Protein AF-A0A9D4VNL4-F1 (afdb_monomer_lite)

Structure (mmCIF, N/CA/C/O backbone):
data_AF-A0A9D4VNL4-F1
#
_entry.id   AF-A0A9D4VNL4-F1
#
loop_
_atom_site.group_PDB
_atom_site.id
_atom_site.type_symbol
_atom_site.label_atom_id
_atom_site.label_alt_id
_atom_site.label_comp_id
_atom_site.label_asym_id
_atom_site.label_entity_id
_atom_site.label_seq_id
_atom_site.pdbx_PDB_ins_code
_atom_site.Cartn_x
_atom_site.Cartn_y
_atom_site.Cartn_z
_atom_site.occupancy
_atom_site.B_iso_or_equiv
_atom_site.auth_seq_id
_atom_site.auth_comp_id
_atom_site.auth_asym_id
_atom_site.auth_atom_id
_atom_site.pdbx_PDB_model_num
ATOM 1 N N . MET A 1 1 ? 2.586 3.132 17.126 1.00 41.09 1 MET A N 1
ATOM 2 C CA . MET A 1 1 ? 1.187 3.393 16.718 1.00 41.09 1 MET A CA 1
ATOM 3 C C . MET A 1 1 ? 0.222 3.075 17.856 1.00 41.09 1 MET A C 1
ATOM 5 O O . MET A 1 1 ? -0.543 3.953 18.198 1.00 41.09 1 MET A O 1
ATOM 9 N N . LEU A 1 2 ? 0.316 1.905 18.506 1.00 33.75 2 LEU A N 1
ATOM 10 C CA . LEU A 1 2 ? -0.530 1.553 19.663 1.00 33.75 2 LEU A CA 1
ATOM 11 C C . LEU A 1 2 ? -0.266 2.385 20.935 1.00 33.75 2 LEU A C 1
ATOM 13 O O . LEU A 1 2 ? -1.215 2.747 21.614 1.00 33.75 2 LEU A O 1
ATOM 17 N N . PHE A 1 3 ? 0.992 2.738 21.230 1.00 29.67 3 PHE A N 1
ATOM 18 C CA . PHE A 1 3 ? 1.325 3.482 22.456 1.00 29.67 3 PHE A CA 1
ATOM 19 C C . PHE A 1 3 ? 0.821 4.935 22.458 1.00 29.67 3 PHE A C 1
ATOM 21 O O . PHE A 1 3 ? 0.218 5.350 23.437 1.00 29.67 3 PHE A O 1
ATOM 28 N N . LEU A 1 4 ? 0.946 5.662 21.339 1.00 38.09 4 LEU A N 1
ATOM 29 C CA . LEU A 1 4 ? 0.418 7.033 21.227 1.00 38.09 4 LEU A CA 1
ATOM 30 C C . LEU A 1 4 ? -1.120 7.074 21.285 1.00 38.09 4 LEU A C 1
ATOM 32 O O . LEU A 1 4 ? -1.688 7.910 21.969 1.00 38.09 4 LEU A O 1
ATOM 36 N N . VAL A 1 5 ? -1.800 6.103 20.662 1.00 46.66 5 VAL A N 1
ATOM 37 C CA . VAL A 1 5 ? -3.272 5.997 20.720 1.00 46.66 5 VAL A CA 1
ATOM 38 C C . VAL A 1 5 ? -3.775 5.718 22.148 1.00 46.66 5 VAL A C 1
ATOM 40 O O . VAL A 1 5 ? -4.894 6.096 22.488 1.00 46.66 5 VAL A O 1
ATOM 43 N N . SER A 1 6 ? -2.965 5.079 23.000 1.00 41.34 6 SER A N 1
ATOM 44 C CA . SER A 1 6 ? -3.356 4.732 24.373 1.00 41.34 6 SER A CA 1
ATOM 45 C C . SER A 1 6 ? -3.319 5.928 25.334 1.00 41.34 6 SER A C 1
ATOM 47 O O . SER A 1 6 ? -4.191 6.031 26.202 1.00 41.34 6 SER A O 1
ATOM 49 N N . GLU A 1 7 ? -2.356 6.843 25.182 1.00 46.62 7 GLU A N 1
ATOM 50 C CA . GLU A 1 7 ? -2.277 8.072 25.993 1.00 46.62 7 GLU A CA 1
ATOM 51 C C . GLU A 1 7 ? -3.412 9.054 25.642 1.00 46.62 7 GLU A C 1
ATOM 53 O O . GLU A 1 7 ? -4.075 9.590 26.536 1.00 46.62 7 GLU A O 1
ATOM 58 N N . ASP A 1 8 ? -3.744 9.189 24.356 1.00 52.69 8 ASP A N 1
ATOM 59 C CA . ASP A 1 8 ? -4.857 10.033 23.898 1.00 52.69 8 ASP A CA 1
ATOM 60 C C . ASP A 1 8 ? -6.233 9.473 24.318 1.00 52.69 8 ASP A C 1
ATOM 62 O O . ASP A 1 8 ? -7.129 10.219 24.720 1.00 52.69 8 ASP A O 1
ATOM 66 N N . CYS A 1 9 ? -6.404 8.145 24.300 1.00 43.06 9 CYS A N 1
ATOM 67 C CA . CYS A 1 9 ? -7.650 7.479 24.704 1.00 43.06 9 CYS A CA 1
ATOM 68 C C . CYS A 1 9 ? -7.926 7.597 26.215 1.00 43.06 9 CYS A C 1
ATOM 70 O O . CYS A 1 9 ? -9.072 7.787 26.632 1.00 43.06 9 CYS A O 1
ATOM 72 N N . THR A 1 10 ? -6.876 7.542 27.040 1.00 52.09 10 THR A N 1
ATOM 73 C CA . THR A 1 10 ? -6.987 7.696 28.502 1.00 52.09 10 THR A CA 1
ATOM 74 C C . THR A 1 10 ? -7.429 9.113 28.867 1.00 52.09 10 THR A C 1
ATOM 76 O O . THR A 1 10 ? -8.335 9.292 29.681 1.00 52.09 10 THR A O 1
ATOM 79 N N . THR A 1 11 ? -6.867 10.117 28.191 1.00 57.22 11 THR A N 1
ATOM 80 C CA . THR A 1 11 ? -7.243 11.531 28.346 1.00 57.22 11 THR A CA 1
ATOM 81 C C . THR A 1 11 ? -8.702 11.772 27.932 1.00 57.22 11 THR A C 1
ATOM 83 O O . THR A 1 11 ? -9.442 12.489 28.606 1.00 57.22 11 THR A O 1
ATOM 86 N N . PHE A 1 12 ? -9.159 11.080 26.884 1.00 56.91 12 PHE A N 1
ATOM 87 C CA . PHE A 1 12 ? -10.539 11.139 26.401 1.00 56.91 12 PHE A CA 1
ATOM 88 C C . PHE A 1 12 ? -11.564 10.530 27.375 1.00 56.91 12 PHE A C 1
ATOM 90 O O . PHE A 1 12 ? -12.667 11.058 27.552 1.00 56.91 12 PHE A O 1
ATOM 97 N N . TYR A 1 13 ? -11.206 9.419 28.025 1.00 55.25 13 TYR A N 1
ATOM 98 C CA . TYR A 1 13 ? -12.030 8.799 29.065 1.00 55.25 13 TYR A CA 1
ATOM 99 C C . TYR A 1 13 ? -12.117 9.671 30.320 1.00 55.25 13 TYR A C 1
ATOM 101 O O . TYR A 1 13 ? -13.201 9.819 30.889 1.00 55.25 13 TYR A O 1
ATOM 109 N N . LEU A 1 14 ? -11.000 10.284 30.719 1.00 61.22 14 LEU A N 1
ATOM 110 C CA . LEU A 1 14 ? -10.933 11.166 31.883 1.00 61.22 14 LEU A CA 1
ATOM 111 C C . LEU A 1 14 ? -11.847 12.392 31.716 1.00 61.22 14 LEU A C 1
ATOM 113 O O . LEU A 1 14 ? -12.615 12.711 32.621 1.00 61.22 14 LEU A O 1
ATOM 117 N N . GLU A 1 15 ? -11.849 13.018 30.537 1.00 60.66 15 GLU A N 1
ATOM 118 C CA . GLU A 1 15 ? -12.730 14.154 30.217 1.00 60.66 15 GLU A CA 1
ATOM 119 C C . GLU A 1 15 ? -14.221 13.782 30.278 1.00 60.66 15 GLU A C 1
ATOM 121 O O . GLU A 1 15 ? -15.027 14.516 30.856 1.00 60.66 15 GLU A O 1
ATOM 126 N N . LYS A 1 16 ? -14.610 12.608 29.758 1.00 62.31 16 LYS A N 1
ATOM 127 C CA . LYS A 1 16 ? -16.004 12.134 29.848 1.00 62.31 16 LYS A CA 1
ATOM 128 C C . LYS A 1 16 ? -16.447 11.868 31.285 1.00 62.31 16 LYS A C 1
ATOM 130 O O . LYS A 1 16 ? -17.590 12.171 31.629 1.00 62.31 16 LYS A O 1
ATOM 135 N N . ILE A 1 17 ? -15.555 11.328 32.113 1.00 72.25 17 ILE A N 1
ATOM 136 C CA . ILE A 1 17 ? -15.807 11.091 33.540 1.00 72.25 17 ILE A CA 1
ATOM 137 C C . ILE A 1 17 ? -15.988 12.422 34.279 1.00 72.25 17 ILE A C 1
ATOM 139 O O . ILE A 1 17 ? -16.921 12.556 35.070 1.00 72.25 17 ILE A O 1
ATOM 143 N N . ILE A 1 18 ? -15.162 13.425 33.973 1.00 74.88 18 ILE A N 1
ATOM 144 C CA . ILE A 1 18 ? -15.259 14.767 34.559 1.00 74.88 18 ILE A CA 1
ATOM 145 C C . ILE A 1 18 ? -16.592 15.435 34.175 1.00 74.88 18 ILE A C 1
ATOM 147 O O . ILE A 1 18 ? -17.281 15.968 35.045 1.00 74.88 18 ILE A O 1
ATOM 151 N N . CYS A 1 19 ? -17.023 15.349 32.911 1.00 65.12 19 CYS A N 1
ATOM 152 C CA . CYS A 1 19 ? -18.330 15.871 32.487 1.00 65.12 19 CYS A CA 1
ATOM 153 C C . CYS A 1 19 ? -19.507 15.166 33.174 1.00 65.12 19 CYS A C 1
ATOM 155 O O . CYS A 1 19 ? -20.448 15.831 33.612 1.00 65.12 19 CYS A O 1
ATOM 157 N N . LEU A 1 20 ? -19.459 13.834 33.289 1.00 73.88 20 LEU A N 1
ATOM 158 C CA . LEU A 1 20 ? -20.489 13.060 33.985 1.00 73.88 20 LEU A CA 1
ATOM 159 C C . LEU A 1 20 ? -20.560 13.460 35.466 1.00 73.88 20 LEU A C 1
ATOM 161 O O . LEU A 1 20 ? -21.647 13.623 36.011 1.00 73.88 20 LEU A O 1
ATOM 165 N N . PHE A 1 21 ? -19.405 13.683 36.094 1.00 80.00 21 PHE A N 1
ATOM 166 C CA . PHE A 1 21 ? -19.308 14.135 37.476 1.00 80.00 21 PHE A CA 1
ATOM 167 C C . PHE A 1 21 ? -19.930 15.524 37.679 1.00 80.00 21 PHE A C 1
ATOM 169 O O . PHE A 1 21 ? -20.763 15.688 38.568 1.00 80.00 21 PHE A O 1
ATOM 176 N N . PHE A 1 22 ? -19.613 16.506 36.828 1.00 75.62 22 PHE A N 1
ATOM 177 C CA . PHE A 1 22 ? -20.230 17.838 36.903 1.00 75.62 22 PHE A CA 1
ATOM 178 C C . PHE A 1 22 ? -21.745 17.809 36.636 1.00 75.62 22 PHE A C 1
ATOM 180 O O . PHE A 1 22 ? -22.496 18.547 37.275 1.00 75.62 22 PHE A O 1
ATOM 187 N N . PHE A 1 23 ? -22.214 16.929 35.746 1.00 77.06 23 PHE A N 1
ATOM 188 C CA . PHE A 1 23 ? -23.642 16.736 35.475 1.00 77.06 23 PHE A CA 1
ATOM 189 C C . PHE A 1 23 ? -24.388 16.077 36.649 1.00 77.06 23 PHE A C 1
ATOM 191 O O . PHE A 1 23 ? -25.496 16.485 36.997 1.00 77.06 23 PHE A O 1
ATOM 198 N N . LEU A 1 24 ? -23.777 15.094 37.312 1.00 78.88 24 LEU A N 1
ATOM 199 C CA . LEU A 1 24 ? -24.344 14.481 38.515 1.00 78.88 24 LEU A CA 1
ATOM 200 C C . LEU A 1 24 ? -24.353 15.464 39.691 1.00 78.88 24 LEU A C 1
ATOM 202 O O . LEU A 1 24 ? -25.364 15.580 40.381 1.00 78.88 24 LEU A O 1
ATOM 206 N N . LEU A 1 25 ? -23.275 16.234 39.873 1.00 77.94 25 LEU A N 1
ATOM 207 C CA . LEU A 1 25 ? -23.192 17.283 40.892 1.00 77.94 25 LEU A CA 1
ATOM 208 C C . LEU A 1 25 ? -24.286 18.344 40.690 1.00 77.94 25 LEU A C 1
ATOM 210 O O . LEU A 1 25 ? -24.935 18.765 41.641 1.00 77.94 25 LEU A O 1
ATOM 214 N N . SER A 1 26 ? -24.545 18.711 39.437 1.00 70.06 26 SER A N 1
ATOM 215 C CA . SER A 1 26 ? -25.643 19.585 39.026 1.00 70.06 26 SER A CA 1
ATOM 216 C C . SER A 1 26 ? -27.027 19.066 39.438 1.00 70.06 26 SER A C 1
ATOM 218 O O . SER A 1 26 ? -27.813 19.809 40.025 1.00 70.06 26 SER A O 1
ATOM 220 N N . LEU A 1 27 ? -27.331 17.795 39.145 1.00 72.88 27 LEU A N 1
ATOM 221 C CA . LEU A 1 27 ? -28.608 17.166 39.510 1.00 72.88 27 LEU A CA 1
ATOM 222 C C . LEU A 1 27 ? -28.795 17.110 41.033 1.00 72.88 27 LEU A C 1
ATOM 224 O O . LEU A 1 27 ? -29.891 17.356 41.536 1.00 72.88 27 LEU A O 1
ATOM 228 N N . VAL A 1 28 ? -27.711 16.849 41.768 1.00 79.62 28 VAL A N 1
ATOM 229 C CA . VAL A 1 28 ? -27.698 16.864 43.237 1.00 79.62 28 VAL A CA 1
ATOM 230 C C . VAL A 1 28 ? -27.967 18.275 43.776 1.00 79.62 28 VAL A C 1
ATOM 232 O O . VAL A 1 28 ? -28.788 18.435 44.677 1.00 79.62 28 VAL A O 1
ATOM 235 N N . VAL A 1 29 ? -27.354 19.313 43.194 1.00 72.75 29 VAL A N 1
ATOM 236 C CA . VAL A 1 29 ? -27.591 20.719 43.577 1.00 72.75 29 VAL A CA 1
ATOM 237 C C . VAL A 1 29 ? -29.032 21.150 43.279 1.00 72.75 29 VAL A C 1
ATOM 239 O O . VAL A 1 29 ? -29.642 21.833 44.099 1.00 72.75 29 VAL A O 1
ATOM 242 N N . GLN A 1 30 ? -29.612 20.712 42.159 1.00 71.62 30 GLN A N 1
ATOM 243 C CA . GLN A 1 30 ? -31.020 20.964 41.817 1.00 71.62 30 GLN A CA 1
ATOM 244 C C . GLN A 1 30 ? -31.998 20.259 42.769 1.00 71.62 30 GLN A C 1
ATOM 246 O O . GLN A 1 30 ? -33.066 20.799 43.043 1.00 71.62 30 GLN A O 1
ATOM 251 N N . GLY A 1 31 ? -31.635 19.082 43.291 1.00 69.19 31 GLY A N 1
ATOM 252 C CA . GLY A 1 31 ? -32.419 18.366 44.302 1.00 69.19 31 GLY A CA 1
ATOM 253 C C . GLY A 1 31 ? -32.335 18.979 45.706 1.00 69.19 31 GLY A C 1
ATOM 254 O O . GLY A 1 31 ? -33.284 18.862 46.476 1.00 69.19 31 GLY A O 1
ATOM 255 N N . LEU A 1 32 ? -31.223 19.647 46.035 1.00 69.44 32 LEU A N 1
ATOM 256 C CA . LEU A 1 32 ? -30.997 20.291 47.337 1.00 69.44 32 LEU A CA 1
ATOM 257 C C . LEU A 1 32 ? -31.541 21.729 47.405 1.00 69.44 32 LEU A C 1
ATOM 259 O O . LEU A 1 32 ? -31.980 22.173 48.466 1.00 69.44 32 LEU A O 1
ATOM 263 N N . MET A 1 33 ? -31.531 22.462 46.288 1.00 62.84 33 MET A N 1
ATOM 264 C CA . MET A 1 33 ? -31.988 23.853 46.209 1.00 62.84 33 MET A CA 1
ATOM 265 C C . MET A 1 33 ? -33.471 23.914 45.824 1.00 62.84 33 MET A C 1
ATOM 267 O O . MET A 1 33 ? -33.820 24.016 44.649 1.00 62.84 33 MET A O 1
ATOM 271 N N . GLY A 1 34 ? -34.364 23.860 46.813 1.00 65.88 34 GLY A N 1
ATOM 272 C CA . GLY A 1 34 ? -35.805 24.018 46.592 1.00 65.88 34 GLY A CA 1
ATOM 273 C C . GLY A 1 34 ? -36.174 25.274 45.773 1.00 65.88 34 GLY A C 1
ATOM 274 O O . GLY A 1 34 ? -35.676 26.366 46.036 1.00 65.88 34 GLY A O 1
ATOM 275 N N . CYS A 1 35 ? -37.046 25.081 44.775 1.00 60.22 35 CYS A N 1
ATOM 276 C CA . CYS A 1 35 ? -37.924 26.005 44.026 1.00 60.22 35 CYS A CA 1
ATOM 277 C C . CYS A 1 35 ? -37.603 27.516 43.904 1.00 60.22 35 CYS A C 1
ATOM 279 O O . CYS A 1 35 ? -38.530 28.316 43.778 1.00 60.22 35 CYS A O 1
ATOM 281 N N . SER A 1 36 ? -36.344 27.954 43.845 1.00 62.31 36 SER A N 1
ATOM 282 C CA . SER A 1 36 ? -36.040 29.337 43.444 1.00 62.31 36 SER A CA 1
ATOM 283 C C . SER A 1 36 ? -35.872 29.413 41.919 1.00 62.31 36 SER A C 1
ATOM 285 O O . SER A 1 36 ? -34.789 29.207 41.369 1.00 62.31 36 SER A O 1
ATOM 287 N N . MET A 1 37 ? -36.983 29.676 41.220 1.00 65.31 37 MET A N 1
ATOM 288 C CA . MET A 1 37 ? -37.114 29.684 39.751 1.00 65.31 37 MET A CA 1
ATOM 289 C C . MET A 1 37 ? -36.013 30.436 38.963 1.00 65.31 37 MET A C 1
ATOM 291 O O . MET A 1 37 ? -35.616 29.917 37.915 1.00 65.31 37 MET A O 1
ATOM 295 N N . PRO A 1 38 ? -35.465 31.591 39.407 1.00 67.62 38 PRO A N 1
ATOM 296 C CA . PRO A 1 38 ? -34.399 32.267 38.658 1.00 67.62 38 PRO A CA 1
ATOM 297 C C . PRO A 1 38 ? -33.031 31.569 38.753 1.00 67.62 38 PRO A C 1
ATOM 299 O O . PRO A 1 38 ? -32.202 31.731 37.862 1.00 67.62 38 PRO A O 1
ATOM 302 N N . ALA A 1 39 ? -32.774 30.765 39.790 1.00 66.56 39 ALA A N 1
ATOM 303 C CA . ALA A 1 39 ? -31.497 30.060 39.933 1.00 66.56 39 ALA A CA 1
ATOM 304 C C . ALA A 1 39 ? -31.385 28.883 38.948 1.00 66.56 39 ALA A C 1
ATOM 306 O O . ALA A 1 39 ? -30.327 28.646 38.369 1.00 66.56 39 ALA A O 1
ATOM 30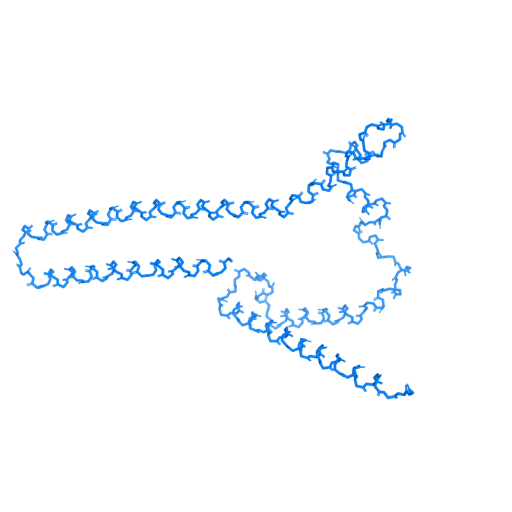7 N N . ILE A 1 40 ? -32.497 28.183 38.699 1.00 72.06 40 ILE A N 1
ATOM 308 C CA . ILE A 1 40 ? -32.553 27.033 37.784 1.00 72.06 40 ILE A CA 1
ATOM 309 C C . ILE A 1 40 ? -32.375 27.477 36.325 1.00 72.06 40 ILE A C 1
ATOM 311 O O . ILE A 1 40 ? -31.738 26.774 35.539 1.00 72.06 40 ILE A O 1
ATOM 315 N N . SER A 1 41 ? -32.926 28.632 35.939 1.00 71.50 41 SER A N 1
ATOM 316 C CA . SER A 1 41 ? -32.803 29.152 34.571 1.00 71.50 41 SER A CA 1
ATOM 317 C C . SER A 1 41 ? -31.377 29.607 34.253 1.00 71.50 41 SER A C 1
ATOM 319 O O . SER A 1 41 ? -30.854 29.232 33.205 1.00 71.50 41 SER A O 1
ATOM 321 N N . VAL A 1 42 ? -30.720 30.326 35.170 1.00 79.25 42 VAL A N 1
ATOM 322 C CA . VAL A 1 42 ? -29.304 30.719 35.035 1.00 79.25 42 VAL A CA 1
ATOM 323 C C . VAL A 1 42 ? -28.405 29.488 34.998 1.00 79.25 42 VAL A C 1
ATOM 325 O O . VAL A 1 42 ? -27.515 29.393 34.157 1.00 79.25 42 VAL A O 1
ATOM 328 N N . PHE A 1 43 ? -28.682 28.509 35.857 1.00 78.25 43 PHE A N 1
ATOM 329 C CA . PHE A 1 43 ? -27.943 27.259 35.884 1.00 78.25 43 PHE A CA 1
ATOM 330 C C . PHE A 1 43 ? -28.067 26.481 34.561 1.00 78.25 43 PHE A C 1
ATOM 332 O O . PHE A 1 43 ? -27.052 26.069 34.003 1.00 78.25 43 PHE A O 1
ATOM 339 N N . ARG A 1 44 ? -29.284 26.347 34.010 1.00 74.06 44 ARG A N 1
ATOM 340 C CA . ARG A 1 44 ? -29.508 25.711 32.699 1.00 74.06 44 ARG A CA 1
ATOM 341 C C . ARG A 1 44 ? -28.793 26.445 31.562 1.00 74.06 44 ARG A C 1
ATOM 343 O O . ARG A 1 44 ? -28.159 25.803 30.732 1.00 74.06 44 ARG A O 1
ATOM 350 N N . LEU A 1 45 ? -28.835 27.777 31.548 1.00 82.38 45 LEU A N 1
ATOM 351 C CA . LEU A 1 45 ? -28.085 28.592 30.584 1.00 82.38 45 LEU A CA 1
ATOM 352 C C . LEU A 1 45 ? -26.571 28.362 30.695 1.00 82.38 45 LEU A C 1
ATOM 354 O O . LEU A 1 45 ? -25.905 28.184 29.676 1.00 82.38 45 LEU A O 1
ATOM 358 N N . CYS A 1 46 ? -26.035 28.294 31.917 1.00 81.56 46 CYS A N 1
ATOM 359 C CA . CYS A 1 46 ? -24.629 27.964 32.148 1.00 81.56 46 CYS A CA 1
ATOM 360 C C . CYS A 1 46 ? -24.275 26.565 31.628 1.00 81.56 46 CYS A C 1
ATOM 362 O O . CYS A 1 46 ? -23.257 26.414 30.956 1.00 81.56 46 CYS A O 1
ATOM 364 N N . THR A 1 47 ? -25.104 25.548 31.880 1.00 76.31 47 THR A N 1
ATOM 365 C CA . THR A 1 47 ? -24.826 24.186 31.395 1.00 76.31 47 THR A CA 1
ATOM 366 C C . THR A 1 47 ? -24.881 24.078 29.875 1.00 76.31 47 THR A C 1
ATOM 368 O O . THR A 1 47 ? -24.013 23.434 29.288 1.00 76.31 47 THR A O 1
ATOM 371 N N . GLU A 1 48 ? -25.840 24.743 29.227 1.00 82.62 48 GLU A N 1
ATOM 372 C CA . GLU A 1 48 ? -25.953 24.763 27.762 1.00 82.62 48 GLU A CA 1
ATOM 373 C C . GLU A 1 48 ? -24.762 25.488 27.118 1.00 82.62 48 GLU A C 1
ATOM 375 O O . GLU A 1 48 ? -24.193 25.011 26.134 1.00 82.62 48 GLU A O 1
ATOM 380 N N . LEU A 1 49 ? -24.307 26.598 27.712 1.00 81.81 49 LEU A N 1
ATOM 381 C CA . LEU A 1 49 ? -23.143 27.340 27.226 1.00 81.81 49 LEU A CA 1
ATOM 382 C C . LEU A 1 49 ? -21.846 26.532 27.369 1.00 81.81 49 LEU A C 1
ATOM 384 O O . LEU A 1 49 ? -21.031 26.495 26.443 1.00 81.81 49 LEU A O 1
ATOM 388 N N . ILE A 1 50 ? -21.665 25.854 28.504 1.00 78.38 50 ILE A N 1
ATOM 389 C CA . ILE A 1 50 ? -20.511 24.979 28.743 1.00 78.38 50 ILE A CA 1
ATOM 390 C C . ILE A 1 50 ? -20.530 23.806 27.758 1.00 78.38 50 ILE A C 1
ATOM 392 O O . ILE A 1 50 ? -19.503 23.518 27.144 1.00 78.38 50 ILE A O 1
ATOM 396 N N . MET A 1 51 ? -21.687 23.174 27.538 1.00 78.00 51 MET A N 1
ATOM 397 C CA . MET A 1 51 ? -21.828 22.063 26.592 1.00 78.00 51 MET A CA 1
ATOM 398 C C . MET A 1 51 ? -21.572 22.506 25.145 1.00 78.00 51 MET A C 1
ATOM 400 O O . MET A 1 51 ? -20.904 21.793 24.394 1.00 78.00 51 MET A O 1
ATOM 404 N N . HIS A 1 52 ? -22.039 23.694 24.755 1.00 82.31 52 HIS A N 1
ATOM 405 C CA . HIS A 1 52 ? -21.790 24.255 23.428 1.00 82.31 52 HIS A CA 1
ATOM 406 C C . HIS A 1 52 ? -20.306 24.597 23.217 1.00 82.31 52 HIS A C 1
ATOM 408 O O . HIS A 1 52 ? -19.721 24.228 22.197 1.00 82.31 52 HIS A O 1
ATOM 414 N N . CYS A 1 53 ? -19.670 25.241 24.200 1.00 79.00 53 CYS A N 1
ATOM 415 C CA . CYS A 1 53 ? -18.243 25.570 24.158 1.00 79.00 53 CYS A CA 1
ATOM 416 C C . CYS A 1 53 ? -17.375 24.301 24.114 1.00 79.00 53 CYS A C 1
ATOM 418 O O . CYS A 1 53 ? -16.453 24.191 23.301 1.00 79.00 53 CYS A O 1
ATOM 420 N N . PHE A 1 54 ? -17.732 23.299 24.920 1.00 75.12 54 PHE A N 1
ATOM 421 C CA . PHE A 1 54 ? -17.090 21.991 24.928 1.00 75.12 54 PHE A CA 1
ATOM 422 C C . PHE A 1 54 ? -17.243 21.273 23.585 1.00 75.12 54 PHE A C 1
ATOM 424 O O . PHE A 1 54 ? -16.248 20.825 23.026 1.00 75.12 54 PHE A O 1
ATOM 431 N N . LYS A 1 55 ? -18.451 21.229 23.004 1.00 77.75 55 LYS A N 1
ATOM 432 C CA . LYS A 1 55 ? -18.697 20.608 21.690 1.00 77.75 55 LYS A CA 1
ATOM 433 C C . LYS A 1 55 ? -17.833 21.235 20.594 1.00 77.75 55 LYS A C 1
ATOM 435 O O . LYS A 1 55 ? -17.246 20.504 19.800 1.00 77.75 55 LYS A O 1
ATOM 440 N N . THR A 1 56 ? -17.717 22.562 20.574 1.00 78.62 56 THR A N 1
ATOM 441 C CA . THR A 1 56 ? -16.896 23.288 19.593 1.00 78.62 56 THR A CA 1
ATOM 442 C C . THR A 1 56 ? -15.404 23.025 19.793 1.00 78.62 56 THR A C 1
ATOM 444 O O . THR A 1 56 ? -14.698 22.726 18.830 1.00 78.62 56 THR A O 1
ATOM 447 N N . ARG A 1 57 ? -14.916 23.062 21.040 1.00 73.56 57 ARG A N 1
ATOM 448 C CA . ARG A 1 57 ? -13.511 22.770 21.366 1.00 73.56 57 ARG A CA 1
ATOM 449 C C . ARG A 1 57 ? -13.141 21.317 21.063 1.00 73.56 57 ARG A C 1
ATOM 451 O O . ARG A 1 57 ? -12.073 21.067 20.511 1.00 73.56 57 ARG A O 1
ATOM 458 N N . MET A 1 58 ? -14.039 20.382 21.357 1.00 71.31 58 MET A N 1
ATOM 459 C CA . MET A 1 58 ? -13.873 18.960 21.062 1.00 71.31 58 MET A CA 1
ATOM 460 C C . MET A 1 58 ? -13.866 18.702 19.562 1.00 71.31 58 MET A C 1
ATOM 462 O O . MET A 1 58 ? -12.990 17.994 19.080 1.00 71.31 58 MET A O 1
ATOM 466 N N . LEU A 1 59 ? -14.786 19.309 18.806 1.00 80.38 59 LEU A N 1
ATOM 467 C CA . LEU A 1 59 ? -14.814 19.181 17.350 1.00 80.38 59 LEU A CA 1
ATOM 468 C C . LEU A 1 59 ? -13.526 19.720 16.716 1.00 80.38 59 LEU A C 1
ATOM 470 O O . LEU A 1 59 ? -12.971 19.081 15.825 1.00 80.38 59 LEU A O 1
ATOM 474 N N . LEU A 1 60 ? -13.022 20.859 17.202 1.00 79.56 60 LEU A N 1
ATOM 475 C CA . LEU A 1 60 ? -11.763 21.432 16.730 1.00 79.56 60 LEU A CA 1
ATOM 476 C C . LEU A 1 60 ? -10.577 20.507 17.044 1.00 79.56 60 LEU A C 1
ATOM 478 O O . LEU A 1 60 ? -9.783 20.224 16.150 1.00 79.56 60 LEU A O 1
ATOM 482 N N . LEU A 1 61 ? -10.481 19.992 18.275 1.00 80.31 61 LEU A N 1
ATOM 483 C CA . LEU A 1 61 ? -9.423 19.065 18.686 1.00 80.31 61 LEU A CA 1
ATOM 484 C C . LEU A 1 61 ? -9.476 17.766 17.867 1.00 80.31 61 LEU A C 1
ATOM 486 O O . LEU A 1 61 ? -8.458 17.317 17.353 1.00 80.31 61 LEU A O 1
ATOM 490 N N . PHE A 1 62 ? -10.667 17.205 17.659 1.00 81.00 62 PHE A N 1
ATOM 491 C CA . PHE A 1 62 ? -10.857 16.013 16.837 1.00 81.00 62 PHE A CA 1
ATOM 492 C C . PHE A 1 62 ? -10.504 16.228 15.373 1.00 81.00 62 PHE A C 1
ATOM 494 O O . PHE A 1 62 ? -9.876 15.356 14.781 1.00 81.00 62 PHE A O 1
ATOM 501 N N . CYS A 1 63 ? -10.861 17.373 14.790 1.00 81.06 63 CYS A N 1
ATOM 502 C CA . CYS A 1 63 ? -10.421 17.722 13.443 1.00 81.06 63 CYS A CA 1
ATOM 503 C C . CYS A 1 63 ? -8.893 17.821 13.367 1.00 81.06 63 CYS A C 1
ATOM 505 O O . CYS A 1 63 ? -8.307 17.319 12.411 1.00 81.06 63 CYS A O 1
ATOM 507 N N . GLN A 1 64 ? -8.245 18.411 14.376 1.00 76.75 64 GLN A N 1
ATOM 508 C CA . GLN A 1 64 ? -6.784 18.510 14.436 1.00 76.75 64 GLN A CA 1
ATOM 509 C C . GLN A 1 64 ? -6.124 17.128 14.568 1.00 76.75 64 GLN A C 1
ATOM 511 O O . GLN A 1 64 ? -5.228 16.814 13.786 1.00 76.75 64 GLN A O 1
ATOM 516 N N . LEU A 1 65 ? -6.597 16.264 15.474 1.00 77.00 65 LEU A N 1
ATOM 517 C CA . LEU A 1 65 ? -6.082 14.896 15.611 1.00 77.00 65 LEU A CA 1
ATOM 518 C C . LEU A 1 65 ? -6.350 14.057 14.356 1.00 77.00 65 LEU A C 1
ATOM 520 O O . LEU A 1 65 ? -5.453 13.365 13.881 1.00 77.00 65 LEU A O 1
ATOM 524 N N . ALA A 1 66 ? -7.554 14.130 13.785 1.00 81.12 66 ALA A N 1
ATOM 525 C CA . ALA A 1 66 ? -7.893 13.408 12.562 1.00 81.12 66 ALA A CA 1
ATOM 526 C C . ALA A 1 66 ? -6.995 13.844 11.397 1.00 81.12 66 ALA A C 1
ATOM 528 O O . ALA A 1 66 ? -6.465 12.996 10.679 1.00 81.12 66 ALA A O 1
ATOM 529 N N . LEU A 1 67 ? -6.756 15.150 11.250 1.00 86.50 67 LEU A N 1
ATOM 530 C CA . LEU A 1 67 ? -5.849 15.688 10.241 1.00 86.50 67 LEU A CA 1
ATOM 531 C C . LEU A 1 67 ? -4.409 15.221 10.476 1.00 86.50 67 LEU A C 1
ATOM 533 O O . LEU A 1 67 ? -3.752 14.805 9.523 1.00 86.50 67 LEU A O 1
ATOM 537 N N . GLN A 1 68 ? -3.932 15.209 11.725 1.00 81.25 68 GLN A N 1
ATOM 538 C CA . GLN A 1 68 ? -2.608 14.677 12.057 1.00 81.25 68 GLN A CA 1
ATOM 539 C C . GLN A 1 68 ? -2.483 13.180 11.747 1.00 81.25 68 GLN A C 1
ATOM 541 O O . GLN A 1 68 ? -1.476 12.762 11.176 1.00 81.25 68 GLN A O 1
ATOM 546 N N . ILE A 1 69 ? -3.500 12.372 12.055 1.00 84.12 69 ILE A N 1
ATOM 547 C CA . ILE A 1 69 ? -3.509 10.933 11.753 1.00 84.12 69 ILE A CA 1
ATOM 548 C C . ILE A 1 69 ? -3.471 10.701 10.241 1.00 84.12 69 ILE A C 1
ATOM 550 O O . ILE A 1 69 ? -2.657 9.906 9.766 1.00 84.12 69 ILE A O 1
ATOM 554 N N . VAL A 1 70 ? -4.311 11.411 9.481 1.00 89.56 70 VAL A N 1
ATOM 555 C CA . VAL A 1 70 ? -4.345 11.313 8.014 1.00 89.56 70 VAL A CA 1
ATOM 556 C C . VAL A 1 70 ? -3.004 11.739 7.421 1.00 89.56 70 VAL A C 1
ATOM 558 O O . VAL A 1 70 ? -2.455 11.030 6.579 1.00 89.56 70 VAL A O 1
ATOM 561 N N . PHE A 1 71 ? -2.433 12.843 7.901 1.00 91.38 71 PHE A N 1
ATOM 562 C CA . PHE A 1 71 ? -1.151 13.359 7.431 1.00 91.38 71 PHE A CA 1
ATOM 563 C C . PHE A 1 71 ? 0.008 12.396 7.721 1.00 91.38 71 PHE A C 1
ATOM 565 O O . PHE A 1 71 ? 0.768 12.045 6.818 1.00 91.38 71 PHE A O 1
ATOM 572 N N . VAL A 1 72 ? 0.119 11.894 8.956 1.00 85.81 72 VAL A N 1
ATOM 573 C CA . VAL A 1 72 ? 1.151 10.915 9.337 1.00 85.81 72 VAL A CA 1
ATOM 574 C C . VAL A 1 72 ? 0.971 9.598 8.579 1.00 85.81 72 VAL A C 1
ATOM 576 O O . VAL A 1 72 ? 1.961 8.997 8.157 1.00 85.81 72 VAL A O 1
ATOM 579 N N . GLY A 1 73 ? -0.270 9.145 8.379 1.00 86.69 73 GLY A N 1
ATOM 580 C CA . GLY A 1 73 ? -0.580 7.962 7.576 1.00 86.69 73 GLY A CA 1
ATOM 581 C C . GLY A 1 73 ? -0.140 8.124 6.121 1.00 86.69 73 GLY A C 1
ATOM 582 O O . GLY A 1 73 ? 0.561 7.258 5.591 1.00 86.69 73 GLY A O 1
ATOM 583 N N . ALA A 1 74 ? -0.465 9.264 5.508 1.00 92.56 74 ALA A N 1
ATOM 584 C CA . ALA A 1 74 ? -0.060 9.594 4.147 1.00 92.56 74 ALA A CA 1
ATOM 585 C C . ALA A 1 74 ? 1.470 9.625 4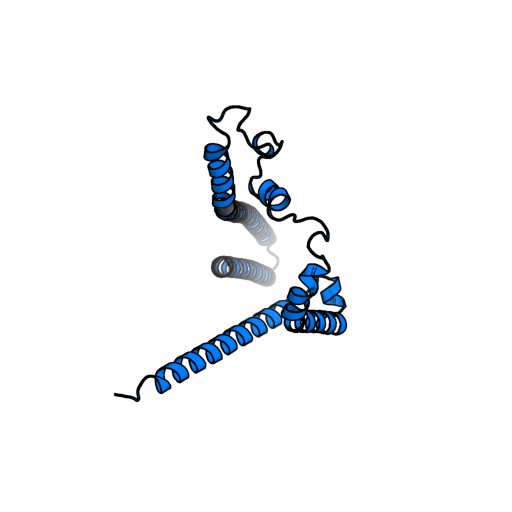.012 1.00 92.56 74 ALA A C 1
ATOM 587 O O . ALA A 1 74 ? 2.013 8.937 3.147 1.00 92.56 74 ALA A O 1
ATOM 588 N N . LEU A 1 75 ? 2.176 10.313 4.915 1.00 93.44 75 LEU A N 1
ATOM 589 C CA . LEU A 1 75 ? 3.642 10.363 4.914 1.00 93.44 75 LEU A CA 1
ATOM 590 C C . LEU A 1 75 ? 4.275 8.975 5.048 1.00 93.44 75 LEU A C 1
ATOM 592 O O . LEU A 1 75 ? 5.176 8.631 4.286 1.00 93.44 75 LEU A O 1
ATOM 596 N N . ARG A 1 76 ? 3.788 8.144 5.978 1.00 88.44 76 ARG A N 1
ATOM 597 C CA . ARG A 1 76 ? 4.304 6.777 6.155 1.00 88.44 76 ARG A CA 1
ATOM 598 C C . ARG A 1 76 ? 4.082 5.924 4.914 1.00 88.44 76 ARG A C 1
ATOM 600 O O . ARG A 1 76 ? 4.991 5.199 4.519 1.00 88.44 76 ARG A O 1
ATOM 607 N N . SER A 1 77 ? 2.908 6.025 4.292 1.00 94.31 77 SER A N 1
ATOM 608 C CA . SER A 1 77 ? 2.633 5.310 3.045 1.00 94.31 77 SER A CA 1
ATOM 609 C C . SER A 1 77 ? 3.564 5.775 1.921 1.00 94.31 77 SER A C 1
ATOM 611 O O . SER A 1 77 ? 4.189 4.944 1.264 1.00 94.31 77 SER A O 1
ATOM 613 N N . ALA A 1 78 ? 3.766 7.087 1.774 1.00 94.12 78 ALA A N 1
ATOM 614 C CA . ALA A 1 78 ? 4.673 7.656 0.787 1.00 94.12 78 ALA A CA 1
ATOM 615 C C . ALA A 1 78 ? 6.115 7.168 0.985 1.00 94.12 78 ALA A C 1
ATOM 617 O O . ALA A 1 78 ? 6.752 6.779 0.011 1.00 94.12 78 ALA A O 1
ATOM 618 N N . CYS A 1 79 ? 6.609 7.092 2.226 1.00 94.12 79 CYS A N 1
ATOM 619 C CA . CYS A 1 79 ? 7.943 6.553 2.517 1.00 94.12 79 CYS A CA 1
ATOM 620 C C . CYS A 1 79 ? 8.117 5.093 2.070 1.00 94.12 79 CYS A C 1
ATOM 622 O O . CYS A 1 79 ? 9.217 4.711 1.678 1.00 94.12 79 CYS A O 1
ATOM 624 N N . ILE A 1 80 ? 7.056 4.281 2.109 1.00 94.56 80 ILE A N 1
ATOM 625 C CA . ILE A 1 80 ? 7.094 2.880 1.658 1.00 94.56 80 ILE A CA 1
ATOM 626 C C . ILE A 1 80 ? 7.062 2.795 0.125 1.00 94.56 80 ILE A C 1
ATOM 628 O O . ILE A 1 80 ? 7.778 1.985 -0.460 1.00 94.56 80 ILE A O 1
ATOM 632 N N . PHE A 1 81 ? 6.271 3.640 -0.543 1.00 93.38 81 PHE A N 1
ATOM 633 C CA . PHE A 1 81 ? 6.180 3.646 -2.009 1.00 93.38 81 PHE A CA 1
ATOM 634 C C . PHE A 1 81 ? 7.359 4.350 -2.696 1.00 93.38 81 PHE A C 1
ATOM 636 O O . PHE A 1 81 ? 7.706 3.999 -3.824 1.00 93.38 81 PHE A O 1
ATOM 643 N N . ALA A 1 82 ? 8.002 5.304 -2.024 1.00 94.00 82 ALA A N 1
ATOM 644 C CA . ALA A 1 82 ? 9.136 6.063 -2.543 1.00 94.00 82 ALA A CA 1
ATOM 645 C C . ALA A 1 82 ? 10.271 5.191 -3.115 1.00 94.00 82 ALA A C 1
ATOM 647 O O . ALA A 1 82 ? 10.638 5.421 -4.267 1.00 94.00 82 ALA A O 1
ATOM 648 N N . PRO A 1 83 ? 10.814 4.176 -2.407 1.00 93.12 83 PRO A N 1
ATOM 649 C CA . PRO A 1 83 ? 11.889 3.346 -2.953 1.00 93.12 83 PRO A CA 1
ATOM 650 C C . PRO A 1 83 ? 11.459 2.559 -4.196 1.00 93.12 83 PRO A C 1
ATOM 652 O O . PRO A 1 83 ? 12.248 2.421 -5.129 1.00 93.12 83 PRO A O 1
ATOM 655 N N . PHE A 1 84 ? 10.208 2.092 -4.255 1.00 89.50 84 PHE A N 1
ATOM 656 C CA . PHE A 1 84 ? 9.686 1.404 -5.436 1.00 89.50 84 PHE A CA 1
ATOM 657 C C . PHE A 1 84 ? 9.633 2.345 -6.644 1.00 89.50 84 PHE A C 1
ATOM 659 O O . PHE A 1 84 ? 10.159 2.016 -7.704 1.00 89.50 84 PHE A O 1
ATOM 666 N N . VAL A 1 85 ? 9.057 3.539 -6.479 1.00 90.88 85 VAL A N 1
ATOM 667 C CA . VAL A 1 85 ? 8.968 4.532 -7.561 1.00 90.88 85 VAL A CA 1
ATOM 668 C C . VAL A 1 85 ? 10.360 4.992 -7.998 1.00 90.88 85 VAL A C 1
ATOM 670 O O . VAL A 1 85 ? 10.630 5.058 -9.196 1.00 90.88 85 VAL A O 1
ATOM 673 N N . ALA A 1 86 ? 11.261 5.247 -7.047 1.00 92.12 86 ALA A N 1
ATOM 674 C CA . ALA A 1 86 ? 12.637 5.644 -7.328 1.00 92.12 86 ALA A CA 1
ATOM 675 C C . ALA A 1 86 ? 13.385 4.574 -8.132 1.00 92.12 86 ALA A C 1
ATOM 677 O O . ALA A 1 86 ? 14.042 4.901 -9.117 1.00 92.12 86 ALA A O 1
ATOM 678 N N . PHE A 1 87 ? 13.244 3.298 -7.766 1.00 89.88 87 PHE A N 1
ATOM 679 C CA . PHE A 1 87 ? 13.864 2.196 -8.500 1.00 89.88 87 PHE A CA 1
ATOM 680 C C . PHE A 1 87 ? 13.325 2.080 -9.932 1.00 89.88 87 PHE A C 1
ATOM 682 O O . PHE A 1 87 ? 14.104 1.941 -10.876 1.00 89.88 87 PHE A O 1
ATOM 689 N N . GLN A 1 88 ? 12.007 2.204 -10.114 1.00 87.81 88 GLN A N 1
ATOM 690 C CA . GLN A 1 88 ? 11.388 2.151 -11.442 1.00 87.81 88 GLN A CA 1
ATOM 691 C C . GLN A 1 88 ? 11.830 3.333 -12.321 1.00 87.81 88 GLN A C 1
ATOM 693 O O . GLN A 1 88 ? 12.173 3.140 -13.488 1.00 87.81 88 GLN A O 1
ATOM 698 N N . ALA A 1 89 ? 11.897 4.543 -11.755 1.00 88.94 89 ALA A N 1
ATOM 699 C CA . ALA A 1 89 ? 12.371 5.736 -12.456 1.00 88.94 89 ALA A CA 1
ATOM 700 C C . ALA A 1 89 ? 13.866 5.647 -12.806 1.00 88.94 89 ALA A C 1
ATOM 702 O O . ALA A 1 89 ? 14.260 5.961 -13.929 1.00 88.94 89 ALA A O 1
ATOM 703 N N . TYR A 1 90 ? 14.695 5.164 -11.875 1.00 89.94 90 TYR A N 1
ATOM 704 C CA . TYR A 1 90 ? 16.122 4.941 -12.101 1.00 89.94 90 TYR A CA 1
ATOM 705 C C . TYR A 1 90 ? 16.364 3.918 -13.220 1.00 89.94 90 TYR A C 1
ATOM 707 O O . TYR A 1 90 ? 17.181 4.158 -14.111 1.00 89.94 90 TYR A O 1
ATOM 715 N N . GLY A 1 91 ? 15.627 2.803 -13.224 1.00 86.44 91 GLY A N 1
ATOM 716 C CA . GLY A 1 91 ? 15.702 1.802 -14.290 1.00 86.44 91 GLY A CA 1
ATOM 717 C C . GLY A 1 91 ? 15.312 2.368 -15.658 1.00 86.44 91 GLY A C 1
ATOM 718 O O . GLY A 1 91 ? 16.005 2.119 -16.644 1.00 86.44 91 GLY A O 1
ATOM 719 N N . TYR A 1 92 ? 14.254 3.184 -15.712 1.00 86.00 92 TYR A N 1
ATOM 720 C CA . TYR A 1 92 ? 13.824 3.856 -16.940 1.00 86.00 92 TYR A CA 1
ATOM 721 C C . TYR A 1 92 ? 14.880 4.839 -17.463 1.00 86.00 92 TYR A C 1
ATOM 723 O O . TYR A 1 92 ? 15.224 4.797 -18.644 1.00 86.00 92 TYR A O 1
ATOM 731 N N . TYR A 1 93 ? 15.443 5.683 -16.593 1.00 87.06 93 TYR A N 1
ATOM 732 C CA . TYR A 1 93 ? 16.438 6.675 -17.003 1.00 87.06 93 TYR A CA 1
ATOM 733 C C . TYR A 1 93 ? 17.717 6.024 -17.546 1.00 87.06 93 TYR A C 1
ATOM 735 O O . TYR A 1 93 ? 18.230 6.449 -18.572 1.00 87.06 93 TYR A O 1
ATOM 743 N N . ASN A 1 94 ? 18.207 4.950 -16.919 1.00 85.31 94 ASN A N 1
ATOM 744 C CA . ASN A 1 94 ? 19.434 4.287 -17.376 1.00 85.31 94 ASN A CA 1
ATOM 745 C C . ASN A 1 94 ? 19.253 3.444 -18.650 1.00 85.31 94 ASN A C 1
ATOM 747 O O . ASN A 1 94 ? 20.199 3.298 -19.423 1.00 85.31 94 ASN A O 1
ATOM 751 N N . MET A 1 95 ? 18.076 2.843 -18.854 1.00 81.81 95 MET A N 1
ATOM 752 C CA . MET A 1 95 ? 17.859 1.888 -19.952 1.00 81.81 95 MET A CA 1
ATOM 753 C C . MET A 1 95 ? 17.162 2.500 -21.171 1.00 81.81 95 MET A C 1
ATOM 755 O O . MET A 1 95 ? 17.407 2.040 -22.284 1.00 81.81 95 MET A O 1
ATOM 759 N N . CYS A 1 96 ? 16.296 3.500 -20.981 1.00 82.56 96 CYS A N 1
ATOM 760 C CA . CYS A 1 96 ? 15.461 4.057 -22.050 1.00 82.56 96 CYS A CA 1
ATOM 761 C C . CYS A 1 96 ? 15.922 5.447 -22.527 1.00 82.56 96 CYS A C 1
ATOM 763 O O . CYS A 1 96 ? 15.704 5.784 -23.689 1.00 82.56 96 CYS A O 1
ATOM 765 N N . VAL A 1 97 ? 16.553 6.268 -21.676 1.00 83.19 97 VAL A N 1
ATOM 766 C CA . VAL A 1 97 ? 16.976 7.634 -22.045 1.00 83.19 97 VAL A CA 1
ATOM 767 C C . VAL A 1 97 ? 18.350 7.603 -22.726 1.00 83.19 97 VAL A C 1
ATOM 769 O O . VAL A 1 97 ? 19.281 6.979 -22.229 1.00 83.19 97 VAL A O 1
ATOM 772 N N . GLY A 1 98 ? 18.488 8.283 -23.872 1.00 76.06 98 GLY A N 1
ATOM 773 C CA . GLY A 1 98 ? 19.765 8.415 -24.593 1.00 76.06 98 GLY A CA 1
ATOM 774 C C . GLY A 1 98 ? 20.161 7.221 -25.473 1.00 76.06 98 GLY A C 1
ATOM 775 O O . GLY A 1 98 ? 21.292 7.165 -25.947 1.00 76.06 98 GLY A O 1
ATOM 776 N N . ARG A 1 99 ? 19.247 6.269 -25.701 1.00 75.94 99 ARG A N 1
ATOM 777 C CA . ARG A 1 99 ? 19.426 5.128 -26.615 1.00 75.94 99 ARG A CA 1
ATOM 778 C C . ARG A 1 99 ? 18.754 5.399 -27.966 1.00 75.94 99 ARG A C 1
ATOM 780 O O . ARG A 1 99 ? 17.759 6.116 -28.031 1.00 75.94 99 ARG A O 1
ATOM 787 N N . PHE A 1 100 ? 19.281 4.811 -29.039 1.00 73.06 100 PHE A N 1
ATOM 788 C CA . PHE A 1 100 ? 18.657 4.865 -30.364 1.00 73.06 100 PHE A CA 1
ATOM 789 C C . PHE A 1 100 ? 17.385 3.998 -30.412 1.00 73.06 100 PHE A C 1
ATOM 791 O O . PHE A 1 100 ? 17.341 2.964 -29.741 1.00 73.06 100 PHE A O 1
ATOM 798 N N . PRO A 1 101 ? 16.363 4.371 -31.208 1.00 68.12 101 PRO A N 1
ATOM 799 C CA . PRO A 1 101 ? 15.089 3.645 -31.294 1.00 68.12 101 PRO A CA 1
ATOM 800 C C . PRO A 1 101 ? 15.240 2.165 -31.676 1.00 68.12 101 PRO A C 1
ATOM 802 O O . PRO A 1 101 ? 14.442 1.353 -31.219 1.00 68.12 101 PRO A O 1
ATOM 805 N N . ASP A 1 102 ? 16.291 1.804 -32.417 1.00 67.38 102 ASP A N 1
ATOM 806 C CA . ASP A 1 102 ? 16.570 0.419 -32.821 1.00 67.38 102 ASP A CA 1
ATOM 807 C C . ASP A 1 102 ? 17.187 -0.446 -31.697 1.00 67.38 102 ASP A C 1
ATOM 809 O O . ASP A 1 102 ? 17.127 -1.673 -31.751 1.00 67.38 102 ASP A O 1
ATOM 813 N N . GLU A 1 103 ? 17.744 0.170 -30.644 1.00 68.50 103 GLU A N 1
ATOM 814 C CA . GLU A 1 103 ? 18.290 -0.527 -29.463 1.00 68.50 103 GLU A CA 1
ATOM 815 C C . GLU A 1 103 ? 17.347 -0.504 -28.247 1.00 68.50 103 GLU A C 1
ATOM 817 O O . GLU A 1 103 ? 17.558 -1.235 -27.267 1.00 68.50 103 GLU A O 1
ATOM 822 N N . ILE A 1 104 ? 16.315 0.343 -28.282 1.00 77.88 104 ILE A N 1
ATOM 823 C CA . ILE A 1 104 ? 15.392 0.536 -27.165 1.00 77.88 104 ILE A CA 1
ATOM 824 C C . ILE A 1 104 ? 14.531 -0.713 -26.969 1.00 77.88 104 ILE A C 1
ATOM 826 O O . ILE A 1 104 ? 13.926 -1.264 -27.887 1.00 77.88 104 ILE A O 1
ATOM 830 N N . ARG A 1 105 ? 14.451 -1.170 -25.718 1.00 75.50 105 ARG A N 1
ATOM 831 C CA . ARG A 1 105 ? 13.623 -2.320 -25.359 1.00 75.50 105 ARG A CA 1
ATOM 832 C C . ARG A 1 105 ? 12.133 -1.973 -25.509 1.00 75.50 105 ARG A C 1
ATOM 834 O O . ARG A 1 105 ? 11.720 -0.885 -25.109 1.00 75.50 105 ARG A O 1
ATOM 841 N N . PRO A 1 106 ? 11.287 -2.911 -25.974 1.00 76.19 106 PRO A N 1
ATOM 842 C CA . PRO A 1 106 ? 9.878 -2.638 -26.281 1.00 76.19 106 PRO A CA 1
ATOM 843 C C . PRO A 1 106 ? 9.054 -2.170 -25.069 1.00 76.19 106 PRO A C 1
ATOM 845 O O . PRO A 1 106 ? 8.061 -1.467 -25.235 1.00 76.19 106 PRO A O 1
ATOM 848 N N . TRP A 1 107 ? 9.480 -2.491 -23.841 1.00 77.69 107 TRP A N 1
ATOM 849 C CA . TRP A 1 107 ? 8.826 -2.022 -22.614 1.00 77.69 107 TRP A CA 1
ATOM 850 C C . TRP A 1 107 ? 9.017 -0.526 -22.328 1.00 77.69 107 TRP A C 1
ATOM 852 O O . TRP A 1 107 ? 8.225 0.036 -21.576 1.00 77.69 107 TRP A O 1
ATOM 862 N N . CYS A 1 108 ? 10.005 0.135 -22.941 1.00 79.62 108 CYS A N 1
ATOM 863 C CA . CYS A 1 108 ? 10.182 1.586 -22.832 1.00 79.62 108 CYS A CA 1
ATOM 864 C C . CYS A 1 108 ? 9.049 2.363 -23.534 1.00 79.62 108 CYS A C 1
ATOM 866 O O . CYS A 1 108 ? 8.724 3.464 -23.107 1.00 79.62 108 CYS A O 1
ATOM 868 N N . ASN A 1 109 ? 8.418 1.779 -24.565 1.00 73.69 109 ASN A N 1
ATOM 869 C CA . ASN A 1 109 ? 7.285 2.368 -25.299 1.00 73.69 109 ASN A CA 1
ATOM 870 C C . ASN A 1 109 ? 5.910 1.953 -24.738 1.00 73.69 109 ASN A C 1
ATOM 872 O O . ASN A 1 109 ? 4.871 2.298 -25.302 1.00 73.69 109 ASN A O 1
ATOM 876 N N . ALA A 1 110 ? 5.871 1.181 -23.648 1.00 75.25 110 ALA A N 1
ATOM 877 C CA . ALA A 1 110 ? 4.618 0.745 -23.046 1.00 75.25 110 ALA A CA 1
ATOM 878 C C . ALA A 1 110 ? 3.925 1.896 -22.296 1.00 75.25 110 ALA A C 1
ATOM 880 O O . ALA A 1 110 ? 4.571 2.731 -21.669 1.00 75.25 110 ALA A O 1
ATOM 881 N N . ARG A 1 111 ? 2.582 1.887 -22.285 1.00 64.88 111 ARG A N 1
ATOM 882 C CA . ARG A 1 111 ? 1.738 2.897 -21.609 1.00 64.88 111 ARG A CA 1
ATOM 883 C C . ARG A 1 111 ? 2.070 3.077 -20.121 1.00 64.88 111 ARG A C 1
ATOM 885 O O . ARG A 1 111 ? 1.834 4.144 -19.567 1.00 64.88 111 ARG A O 1
ATOM 892 N N . VAL A 1 112 ? 2.608 2.035 -19.487 1.00 69.81 112 VAL A N 1
ATOM 893 C CA . VAL A 1 112 ? 3.204 2.101 -18.153 1.00 69.81 112 VAL A CA 1
ATOM 894 C C . VAL A 1 112 ? 4.570 1.405 -18.228 1.00 69.81 112 VAL A C 1
ATOM 896 O O . VAL A 1 112 ? 4.593 0.187 -18.432 1.00 69.81 112 VAL A O 1
ATOM 899 N N . PRO A 1 113 ? 5.701 2.125 -18.084 1.00 68.81 113 PRO A N 1
ATOM 900 C CA . PRO A 1 113 ? 7.043 1.553 -18.194 1.00 68.81 113 PRO A CA 1
ATOM 901 C C . PRO A 1 113 ? 7.408 0.767 -16.922 1.00 68.81 113 PRO A C 1
ATOM 903 O O . PRO A 1 113 ? 8.262 1.158 -16.129 1.00 68.81 113 PRO A O 1
ATOM 906 N N . LEU A 1 114 ? 6.720 -0.352 -16.692 1.00 74.62 114 LEU A N 1
ATOM 907 C CA . LEU A 1 114 ? 7.002 -1.272 -15.592 1.00 74.62 114 LEU A CA 1
ATOM 908 C C . LEU A 1 114 ? 8.056 -2.282 -16.039 1.00 74.62 114 LEU A C 1
ATOM 910 O O . LEU A 1 114 ? 7.727 -3.348 -16.565 1.00 74.62 114 LEU A O 1
ATOM 914 N N . LEU A 1 115 ? 9.321 -1.957 -15.765 1.00 79.50 115 LEU A N 1
ATOM 915 C CA . LEU A 1 115 ? 10.469 -2.835 -16.005 1.00 79.50 115 LEU A CA 1
ATOM 916 C C . LEU A 1 115 ? 10.219 -4.251 -15.457 1.00 79.50 115 LEU A C 1
ATOM 918 O O . LEU A 1 115 ? 10.419 -5.240 -16.157 1.00 79.50 115 LEU A O 1
ATOM 922 N N . TYR A 1 116 ? 9.724 -4.347 -14.220 1.00 78.00 116 TYR A N 1
ATOM 923 C CA . TYR A 1 116 ? 9.502 -5.633 -13.556 1.00 78.00 116 TYR A CA 1
ATOM 924 C C . TYR A 1 116 ? 8.463 -6.513 -14.268 1.00 78.00 116 TYR A C 1
ATOM 926 O O . TYR A 1 116 ? 8.697 -7.704 -14.439 1.00 78.00 116 TYR A O 1
ATOM 934 N N . ASN A 1 117 ? 7.369 -5.933 -14.770 1.00 78.75 117 ASN A N 1
ATOM 935 C CA . ASN A 1 117 ? 6.335 -6.684 -15.490 1.00 78.75 117 ASN A CA 1
ATOM 936 C C . ASN A 1 117 ? 6.866 -7.259 -16.820 1.00 78.75 117 ASN A C 1
ATOM 938 O O . ASN A 1 117 ? 6.556 -8.392 -17.201 1.00 78.75 117 ASN A O 1
ATOM 942 N N . TYR A 1 118 ? 7.721 -6.497 -17.512 1.00 80.12 118 TYR A N 1
ATOM 943 C CA . TYR A 1 118 ? 8.418 -6.992 -18.698 1.00 80.12 118 TYR A CA 1
ATOM 944 C C . TYR A 1 118 ? 9.373 -8.136 -18.350 1.00 80.12 118 TYR A C 1
ATOM 946 O O . TYR A 1 118 ? 9.369 -9.159 -19.024 1.00 80.12 118 TYR A O 1
ATOM 954 N N . ILE A 1 119 ? 10.156 -8.003 -17.275 1.00 80.69 119 ILE A N 1
ATOM 955 C CA . ILE A 1 119 ? 11.099 -9.051 -16.863 1.00 80.69 119 ILE A CA 1
ATOM 956 C C . ILE A 1 119 ? 10.361 -10.342 -16.498 1.00 80.69 119 ILE A C 1
ATOM 958 O O . ILE A 1 119 ? 10.738 -11.424 -16.948 1.00 80.69 119 ILE A O 1
ATOM 962 N N . GLN A 1 120 ? 9.293 -10.214 -15.715 1.00 78.44 120 GLN A N 1
ATOM 963 C CA . GLN A 1 120 ? 8.449 -11.318 -15.278 1.00 78.44 120 GLN A CA 1
ATOM 964 C C . GLN A 1 120 ? 7.886 -12.113 -16.464 1.00 78.44 120 GLN A C 1
ATOM 966 O O . GLN A 1 120 ? 8.000 -13.337 -16.514 1.00 78.44 120 GLN A O 1
ATOM 971 N N . SER A 1 121 ? 7.319 -11.433 -17.454 1.00 76.88 121 SER A N 1
ATOM 972 C CA . SER A 1 121 ? 6.749 -12.106 -18.625 1.00 76.88 121 SER A CA 1
ATOM 973 C C . SER A 1 121 ? 7.816 -12.626 -19.594 1.00 76.88 121 SER A C 1
ATOM 975 O O . SER A 1 121 ? 7.716 -13.757 -20.060 1.00 76.88 121 SER A O 1
ATOM 977 N N . HIS A 1 122 ? 8.850 -11.833 -19.881 1.00 77.50 122 HIS A N 1
ATOM 978 C CA . HIS A 1 122 ? 9.818 -12.120 -20.941 1.00 77.50 122 HIS A CA 1
ATOM 979 C C . HIS A 1 122 ? 10.923 -13.096 -20.520 1.00 77.50 122 HIS A C 1
ATOM 981 O O . HIS A 1 122 ? 11.298 -13.963 -21.305 1.00 77.50 122 HIS A O 1
ATOM 987 N N . TYR A 1 123 ? 11.443 -12.970 -19.295 1.00 76.62 123 TYR A N 1
ATOM 988 C CA . TYR A 1 123 ? 12.534 -13.820 -18.806 1.00 76.62 123 TYR A CA 1
ATOM 989 C C . TYR A 1 123 ? 12.045 -14.946 -17.900 1.00 76.62 123 TYR A C 1
ATOM 991 O O . TYR A 1 123 ? 12.592 -16.044 -17.957 1.00 76.62 123 TYR A O 1
ATOM 999 N N . TRP A 1 124 ? 11.046 -14.692 -17.049 1.00 73.38 124 TRP A N 1
ATOM 1000 C CA . TRP A 1 124 ? 10.547 -15.719 -16.124 1.00 73.38 124 TRP A CA 1
ATOM 1001 C C . TRP A 1 124 ? 9.374 -16.514 -16.695 1.00 73.38 124 TRP A C 1
ATOM 1003 O O . TRP A 1 124 ? 9.078 -17.595 -16.191 1.00 73.38 124 TRP A O 1
ATOM 1013 N N . GLY A 1 125 ? 8.707 -16.004 -17.736 1.00 71.88 125 GLY A N 1
ATOM 1014 C CA . GLY A 1 125 ? 7.545 -16.664 -18.322 1.00 71.88 125 GLY A CA 1
ATOM 1015 C C . GLY A 1 125 ? 6.408 -16.856 -17.316 1.00 71.88 125 GLY A C 1
ATOM 1016 O O . GLY A 1 125 ? 5.721 -17.876 -17.367 1.00 71.88 125 GLY A O 1
ATOM 1017 N N . VAL A 1 126 ? 6.217 -15.924 -16.369 1.00 70.94 126 VAL A N 1
ATOM 1018 C CA . VAL A 1 126 ? 5.115 -1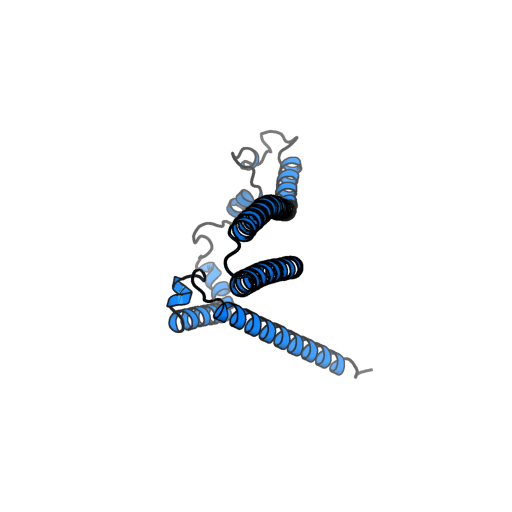6.034 -15.402 1.00 70.94 126 VAL A CA 1
ATOM 1019 C C . VAL A 1 126 ? 3.786 -15.678 -16.072 1.00 70.94 126 VAL A C 1
ATOM 1021 O O . VAL A 1 126 ? 3.455 -14.518 -16.295 1.00 70.94 126 VAL A O 1
ATOM 1024 N N . GLY A 1 127 ? 3.018 -16.708 -16.412 1.00 70.06 127 GLY A N 1
ATOM 1025 C CA . GLY A 1 127 ? 1.622 -16.622 -16.829 1.00 70.06 127 GLY A CA 1
ATOM 1026 C C . GLY A 1 127 ? 0.750 -17.558 -15.993 1.00 70.06 127 GLY A C 1
ATOM 1027 O O . GLY A 1 127 ? 1.251 -18.347 -15.184 1.00 70.06 127 GLY A O 1
ATOM 1028 N N . PHE A 1 128 ? -0.570 -17.476 -16.167 1.00 61.56 128 PHE A N 1
ATOM 1029 C CA . PHE A 1 128 ? -1.497 -18.375 -15.483 1.00 61.56 128 PHE A CA 1
ATOM 1030 C C . PHE A 1 128 ? -1.189 -19.827 -15.887 1.00 61.56 128 PHE A C 1
ATOM 1032 O O . PHE A 1 128 ? -1.316 -20.200 -17.049 1.00 61.56 128 PHE A O 1
ATOM 1039 N N . LEU A 1 129 ? -0.733 -20.624 -14.917 1.00 63.03 129 LEU A N 1
ATOM 1040 C CA . LEU A 1 129 ? -0.319 -22.027 -15.044 1.00 63.03 129 LEU A CA 1
ATOM 1041 C C . LEU A 1 129 ? 0.930 -22.326 -15.898 1.00 63.03 129 LEU A C 1
ATOM 1043 O O . LEU A 1 129 ? 1.287 -23.490 -16.065 1.00 63.03 129 LEU A O 1
ATOM 1047 N N . THR A 1 130 ? 1.660 -21.318 -16.375 1.00 66.81 130 THR A N 1
ATOM 1048 C CA . THR A 1 130 ? 2.829 -21.523 -17.256 1.00 66.81 130 THR A CA 1
ATOM 1049 C C . THR A 1 130 ? 3.988 -22.263 -16.565 1.00 66.81 130 THR A C 1
ATOM 1051 O O . THR A 1 130 ? 4.794 -22.918 -17.226 1.00 66.81 130 THR A O 1
ATOM 1054 N N . TYR A 1 131 ? 4.035 -22.219 -15.228 1.00 64.56 131 TYR A N 1
ATOM 1055 C CA . TYR A 1 131 ? 5.023 -22.911 -14.389 1.00 64.56 131 TYR A CA 1
ATOM 1056 C C . TYR A 1 131 ? 4.694 -24.398 -14.134 1.00 64.56 131 TYR A C 1
ATOM 1058 O O . TYR A 1 131 ? 5.584 -25.181 -13.809 1.00 64.56 131 TYR A O 1
ATOM 1066 N N . PHE A 1 132 ? 3.442 -24.835 -14.334 1.00 66.38 132 PHE A N 1
ATOM 1067 C CA . PHE A 1 132 ? 3.022 -26.230 -14.126 1.00 66.38 132 PHE A CA 1
ATOM 1068 C C . PHE A 1 132 ? 3.373 -27.114 -15.330 1.00 66.38 132 PHE A C 1
ATOM 1070 O O . PHE A 1 132 ? 2.516 -27.741 -15.951 1.00 66.38 132 PHE A O 1
ATOM 1077 N N . GLN A 1 133 ? 4.655 -27.170 -15.681 1.00 68.50 133 GLN A N 1
ATOM 1078 C CA . GLN A 1 133 ? 5.137 -28.120 -16.677 1.00 68.50 133 GLN A CA 1
ATOM 1079 C C . GLN A 1 133 ? 5.451 -29.464 -16.015 1.00 68.50 133 GLN A C 1
ATOM 1081 O O . GLN A 1 133 ? 6.114 -29.509 -14.981 1.00 68.50 133 GLN A O 1
ATOM 1086 N N . LEU A 1 134 ? 5.072 -30.575 -16.659 1.00 64.44 134 LEU A N 1
ATOM 1087 C CA . LEU A 1 134 ? 5.375 -31.941 -16.188 1.00 64.44 134 LEU A CA 1
ATOM 1088 C C . LEU A 1 134 ? 6.881 -32.187 -15.976 1.00 64.44 134 LEU A C 1
ATOM 1090 O O . LEU A 1 134 ? 7.271 -33.021 -15.168 1.00 64.44 134 LEU A O 1
ATOM 1094 N N . LYS A 1 135 ? 7.738 -31.414 -16.652 1.00 69.62 135 LYS A N 1
ATOM 1095 C CA . LYS A 1 135 ? 9.198 -31.442 -16.483 1.00 69.62 135 LYS A CA 1
ATOM 1096 C C . LYS A 1 135 ? 9.672 -30.930 -15.115 1.00 69.62 135 LYS A C 1
ATOM 1098 O O . LYS A 1 135 ? 10.784 -31.247 -14.713 1.00 69.62 135 LYS A O 1
ATOM 1103 N N . GLN A 1 136 ? 8.848 -30.160 -14.402 1.00 71.56 136 GLN A N 1
ATOM 1104 C CA . GLN A 1 136 ? 9.152 -29.619 -13.071 1.00 71.56 136 GLN A CA 1
ATOM 1105 C C . GLN A 1 136 ? 8.505 -30.419 -11.931 1.00 71.56 136 GLN A C 1
ATOM 1107 O O . GLN A 1 136 ? 8.648 -30.056 -10.764 1.00 71.56 136 GLN A O 1
ATOM 1112 N N . LEU A 1 137 ? 7.848 -31.541 -12.245 1.00 75.06 137 LEU A N 1
ATOM 1113 C CA . LEU A 1 137 ? 7.270 -32.450 -11.256 1.00 75.06 137 LEU A CA 1
ATOM 1114 C C . LEU A 1 137 ? 8.247 -32.863 -10.128 1.00 75.06 137 LEU A C 1
ATOM 1116 O O . LEU A 1 137 ? 7.798 -32.921 -8.983 1.00 75.06 137 LEU A O 1
ATOM 1120 N N . PRO A 1 138 ? 9.566 -33.056 -10.366 1.00 76.81 138 PRO A N 1
ATOM 1121 C CA . PRO A 1 138 ? 10.515 -33.350 -9.288 1.00 76.81 138 PRO A CA 1
ATOM 1122 C C . PRO A 1 138 ? 10.605 -32.239 -8.230 1.00 76.81 138 PRO A C 1
ATOM 1124 O O . PRO A 1 138 ? 10.690 -32.529 -7.040 1.00 76.81 138 PRO A O 1
ATOM 1127 N N . ASN A 1 139 ? 10.518 -30.969 -8.638 1.00 81.75 139 ASN A N 1
ATOM 1128 C CA . ASN A 1 139 ? 10.579 -29.833 -7.713 1.00 81.75 139 ASN A CA 1
ATOM 1129 C C . ASN A 1 139 ? 9.306 -29.734 -6.861 1.00 81.75 139 ASN A C 1
ATOM 1131 O O . ASN A 1 139 ? 9.376 -29.434 -5.671 1.00 81.75 139 ASN A O 1
ATOM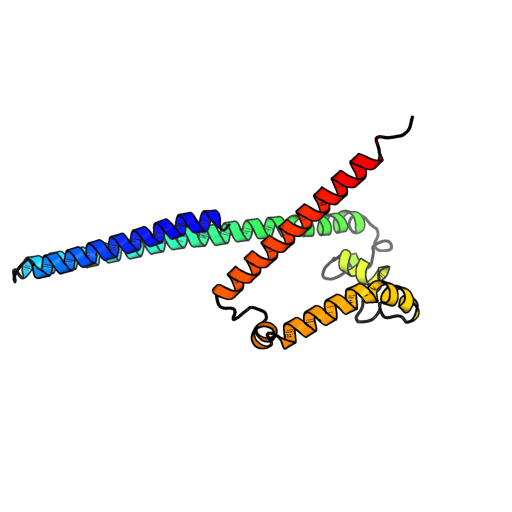 1135 N N . PHE A 1 140 ? 8.143 -30.045 -7.441 1.00 82.38 140 PHE A N 1
ATOM 1136 C CA . PHE A 1 140 ? 6.886 -30.120 -6.692 1.00 82.38 140 PHE A CA 1
ATOM 1137 C C . PHE A 1 140 ? 6.873 -31.279 -5.696 1.00 82.38 140 PHE A C 1
ATOM 1139 O O . PHE A 1 140 ? 6.372 -31.117 -4.586 1.00 82.38 140 PHE A O 1
ATOM 1146 N N . LEU A 1 141 ? 7.456 -32.427 -6.056 1.00 83.56 141 LEU A N 1
ATOM 1147 C CA . LEU A 1 141 ? 7.613 -33.552 -5.132 1.00 83.56 141 LEU A CA 1
ATOM 1148 C C . LEU A 1 141 ? 8.533 -33.198 -3.962 1.00 83.56 141 LEU A C 1
ATOM 1150 O O . LEU A 1 141 ? 8.243 -33.575 -2.829 1.00 83.56 141 LEU A O 1
ATOM 1154 N N . LEU A 1 142 ? 9.581 -32.414 -4.211 1.00 87.69 142 LEU A N 1
ATOM 1155 C CA . LEU A 1 142 ? 10.470 -31.928 -3.159 1.00 87.69 142 LEU A CA 1
ATOM 1156 C C . LEU A 1 142 ? 9.771 -30.934 -2.213 1.00 87.69 142 LEU A C 1
ATOM 1158 O O . LEU A 1 142 ? 10.018 -30.953 -1.010 1.00 87.69 142 LEU A O 1
ATOM 1162 N N . ALA A 1 143 ? 8.853 -30.111 -2.729 1.00 89.00 143 ALA A N 1
ATOM 1163 C CA . ALA A 1 143 ? 8.034 -29.193 -1.928 1.00 89.00 143 ALA A CA 1
ATOM 1164 C C . ALA A 1 143 ? 6.791 -29.851 -1.285 1.00 89.00 143 ALA A C 1
ATOM 1166 O O . ALA A 1 143 ? 6.189 -29.281 -0.372 1.00 89.00 143 ALA A O 1
ATOM 1167 N N . SER A 1 144 ? 6.414 -31.053 -1.734 1.00 88.38 144 SER A N 1
ATOM 1168 C CA . SER A 1 144 ? 5.250 -31.825 -1.278 1.00 88.38 144 SER A CA 1
ATOM 1169 C C . SER A 1 144 ? 5.081 -31.922 0.248 1.00 88.38 144 SER A C 1
ATOM 1171 O O . SER A 1 144 ? 3.968 -31.681 0.723 1.00 88.38 144 SER A O 1
ATOM 1173 N N . PRO A 1 145 ? 6.116 -32.210 1.067 1.00 88.75 145 PRO A N 1
ATOM 1174 C CA . PRO A 1 145 ? 5.934 -32.317 2.518 1.00 88.75 145 PRO A CA 1
ATOM 1175 C C . PRO A 1 145 ? 5.472 -31.000 3.161 1.00 88.75 145 PRO A C 1
ATOM 1177 O O . PRO A 1 145 ? 4.593 -31.002 4.018 1.00 88.75 145 PRO A O 1
ATOM 1180 N N . ILE A 1 146 ? 5.993 -29.860 2.707 1.00 92.06 146 ILE A N 1
ATOM 1181 C CA . ILE A 1 146 ? 5.601 -28.545 3.234 1.00 92.06 146 ILE A CA 1
ATOM 1182 C C . ILE A 1 146 ? 4.214 -28.158 2.707 1.00 92.06 146 ILE A C 1
ATOM 1184 O O . ILE A 1 146 ? 3.371 -27.676 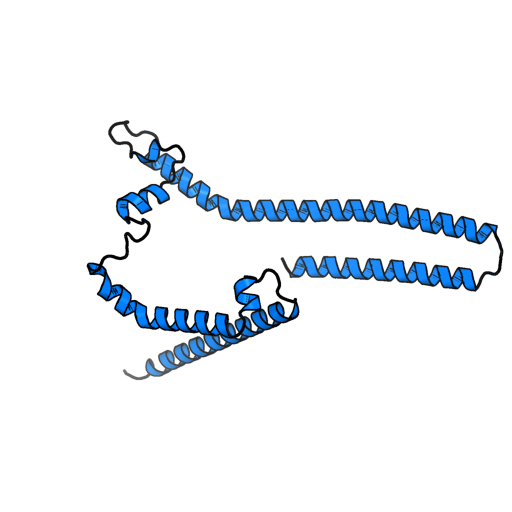3.464 1.00 92.06 146 ILE A O 1
ATOM 1188 N N . LEU A 1 147 ? 3.949 -28.414 1.422 1.00 89.06 147 LEU A N 1
ATOM 1189 C CA . LEU A 1 147 ? 2.654 -28.132 0.801 1.00 89.06 147 LEU A CA 1
ATOM 1190 C C . LEU A 1 147 ? 1.522 -28.960 1.418 1.00 89.06 147 LEU A C 1
ATOM 1192 O O . LEU A 1 147 ? 0.443 -28.428 1.664 1.00 89.06 147 LEU A O 1
ATOM 1196 N N . SER A 1 148 ? 1.763 -30.240 1.703 1.00 91.31 148 SER A N 1
ATOM 1197 C CA . SER A 1 148 ? 0.781 -31.123 2.341 1.00 91.31 148 SER A CA 1
ATOM 1198 C C . SER A 1 148 ? 0.495 -30.715 3.783 1.00 91.31 148 SER A C 1
ATOM 1200 O O . SER A 1 148 ? -0.671 -30.681 4.177 1.00 91.31 148 SER A O 1
ATOM 1202 N N . LEU A 1 149 ? 1.518 -30.320 4.547 1.00 92.88 149 LEU A N 1
ATOM 1203 C CA . LEU A 1 149 ? 1.335 -29.798 5.899 1.00 92.88 149 LEU A CA 1
ATOM 1204 C C . LEU A 1 149 ? 0.528 -28.492 5.894 1.00 92.88 149 LEU A C 1
ATOM 1206 O O . LEU A 1 149 ? -0.424 -28.350 6.666 1.00 92.88 149 LEU A O 1
ATOM 1210 N N . ALA A 1 150 ? 0.858 -27.561 4.994 1.00 92.69 150 ALA A N 1
ATOM 1211 C CA . ALA A 1 150 ? 0.122 -26.310 4.831 1.00 92.69 150 ALA A CA 1
ATOM 1212 C C . ALA A 1 150 ? -1.337 -26.571 4.429 1.00 92.69 150 ALA A C 1
ATOM 1214 O O . ALA A 1 150 ? -2.259 -26.019 5.028 1.00 92.69 150 ALA A O 1
ATOM 1215 N N . PHE A 1 151 ? -1.556 -27.470 3.468 1.00 93.00 151 PHE A N 1
ATOM 1216 C CA . PHE A 1 151 ? -2.890 -27.858 3.027 1.00 93.00 151 PHE A CA 1
ATOM 1217 C C . PHE A 1 151 ? -3.707 -28.480 4.163 1.00 93.00 151 PHE A C 1
ATOM 1219 O O . PHE A 1 151 ? -4.840 -28.066 4.402 1.00 93.00 151 PHE A O 1
ATOM 1226 N N . PHE A 1 152 ? -3.128 -29.422 4.911 1.00 94.25 152 PHE A N 1
ATOM 1227 C CA . PHE A 1 152 ? -3.805 -30.043 6.047 1.00 94.25 152 PHE A CA 1
ATOM 1228 C C . PHE A 1 152 ? -4.144 -29.018 7.130 1.00 94.25 152 PHE A C 1
ATOM 1230 O O . PHE A 1 152 ? -5.250 -29.037 7.663 1.00 94.25 152 PHE A O 1
ATOM 1237 N N . SER A 1 153 ? -3.238 -28.077 7.395 1.00 91.06 153 SER A N 1
ATOM 1238 C CA . SER A 1 153 ? -3.454 -26.991 8.357 1.00 91.06 153 SER A CA 1
ATOM 1239 C C . SER A 1 153 ? -4.627 -26.101 7.948 1.00 91.06 153 SER A C 1
ATOM 1241 O O . SER A 1 153 ? -5.514 -25.837 8.759 1.00 91.06 153 SER A O 1
ATOM 1243 N N . VAL A 1 154 ? -4.685 -25.699 6.674 1.00 90.50 154 VAL A N 1
ATOM 1244 C CA . VAL A 1 154 ? -5.789 -24.893 6.131 1.00 90.50 154 VAL A CA 1
ATOM 1245 C C . VAL A 1 154 ? -7.107 -25.662 6.187 1.00 90.50 154 VAL A C 1
ATOM 1247 O O . VAL A 1 154 ? -8.110 -25.115 6.639 1.00 90.50 154 VAL A O 1
ATOM 1250 N N . VAL A 1 155 ? -7.121 -26.937 5.790 1.00 92.69 155 VAL A N 1
ATOM 1251 C CA . VAL A 1 155 ? -8.332 -27.773 5.822 1.00 92.69 155 VAL A CA 1
ATOM 1252 C C . VAL A 1 155 ? -8.810 -28.008 7.255 1.00 92.69 155 VAL A C 1
ATOM 1254 O O . VAL A 1 155 ? -10.006 -27.910 7.529 1.00 92.69 155 VAL A O 1
ATOM 1257 N N . HIS A 1 156 ? -7.895 -28.296 8.179 1.00 92.94 156 HIS A N 1
ATOM 1258 C CA . HIS A 1 156 ? -8.204 -28.478 9.594 1.00 92.94 156 HIS A CA 1
ATOM 1259 C C . HIS A 1 156 ? -8.775 -27.194 10.206 1.00 92.94 156 HIS A C 1
ATOM 1261 O O . HIS A 1 156 ? -9.788 -27.237 10.910 1.00 92.94 156 HIS A O 1
ATOM 1267 N N . TYR A 1 157 ? -8.178 -26.043 9.890 1.00 88.38 157 TYR A N 1
ATOM 1268 C CA . TYR A 1 157 ? -8.658 -24.737 10.329 1.00 88.38 157 TYR A CA 1
ATOM 1269 C C . TYR A 1 157 ? -10.043 -24.410 9.748 1.00 88.38 157 TYR A C 1
ATOM 1271 O O . TYR A 1 157 ? -10.962 -24.074 10.497 1.00 88.38 157 TYR A O 1
ATOM 1279 N N . ALA A 1 158 ? -10.230 -24.608 8.439 1.00 88.06 158 ALA A N 1
ATOM 1280 C CA . ALA A 1 158 ? -11.498 -24.366 7.754 1.00 88.06 158 ALA A CA 1
ATOM 1281 C C . ALA A 1 158 ? -12.636 -25.250 8.296 1.00 88.06 158 ALA A C 1
ATOM 1283 O O . ALA A 1 158 ? -13.758 -24.773 8.460 1.00 88.06 158 ALA A O 1
ATOM 1284 N N . LYS A 1 159 ? -12.351 -26.518 8.631 1.00 89.19 159 LYS A N 1
ATOM 1285 C CA . LYS A 1 159 ? -13.328 -27.429 9.256 1.00 89.19 159 LYS A CA 1
ATOM 1286 C C . LYS A 1 159 ? -13.642 -27.065 10.705 1.00 89.19 159 LYS A C 1
ATOM 1288 O O . LYS A 1 159 ? -14.793 -27.167 11.115 1.00 89.19 159 LYS A O 1
ATOM 1293 N N . SER A 1 160 ? -12.638 -26.652 11.475 1.00 87.12 160 SER A N 1
ATOM 1294 C CA . SER A 1 160 ? -12.815 -26.325 12.896 1.00 87.12 160 SER A CA 1
ATOM 1295 C C . SER A 1 160 ? -13.586 -25.017 13.099 1.00 87.12 160 SER A C 1
ATOM 1297 O O . SER A 1 160 ? -14.326 -24.878 14.074 1.00 87.12 160 SER A O 1
ATOM 1299 N N . ARG A 1 161 ? -13.414 -24.043 12.193 1.00 82.81 161 ARG A N 1
ATOM 1300 C CA . ARG A 1 161 ? -14.004 -22.699 12.289 1.00 82.81 161 ARG A CA 1
ATOM 1301 C C . ARG A 1 161 ? -14.480 -22.173 10.921 1.00 82.81 161 ARG A C 1
ATOM 1303 O O . ARG A 1 161 ? -13.934 -21.191 10.414 1.00 82.81 161 ARG A O 1
ATOM 1310 N N . PRO A 1 162 ? -15.540 -22.757 10.334 1.00 80.69 162 PRO A N 1
ATOM 1311 C CA . PRO A 1 162 ? -16.021 -22.356 9.010 1.00 80.69 162 PRO A CA 1
ATOM 1312 C C . PRO A 1 162 ? -16.522 -20.904 8.982 1.00 80.69 162 PRO A C 1
ATOM 1314 O O . PRO A 1 162 ? -16.278 -20.191 8.018 1.00 80.69 162 PRO A O 1
ATOM 1317 N N . GLN A 1 163 ? -17.149 -20.441 10.068 1.00 77.31 163 GLN A N 1
ATOM 1318 C CA . GLN A 1 163 ? -17.673 -19.075 10.211 1.00 77.31 163 GLN A CA 1
ATOM 1319 C C . GLN A 1 163 ? -16.562 -18.021 10.021 1.00 77.31 163 GLN A C 1
ATOM 1321 O O . GLN A 1 163 ? -16.712 -17.087 9.242 1.00 77.31 163 GLN A O 1
ATOM 1326 N N . ILE A 1 164 ? -15.412 -18.209 10.680 1.00 80.44 164 ILE A N 1
ATOM 1327 C CA . ILE A 1 164 ? -14.256 -17.296 10.626 1.00 80.44 164 ILE A CA 1
ATOM 1328 C C . ILE A 1 164 ? -13.562 -17.393 9.266 1.00 80.44 164 ILE A C 1
ATOM 1330 O O . ILE A 1 164 ? -13.165 -16.378 8.699 1.00 80.44 164 ILE A O 1
ATOM 1334 N N . PHE A 1 165 ? -13.449 -18.610 8.727 1.00 81.56 165 PHE A N 1
ATOM 1335 C CA . PHE A 1 165 ? -12.854 -18.847 7.415 1.00 81.56 165 PHE A CA 1
ATOM 1336 C C . PHE A 1 165 ? -13.631 -18.135 6.298 1.00 81.56 165 PHE A C 1
ATOM 1338 O O . PHE A 1 165 ? -13.021 -17.471 5.465 1.00 81.56 165 PHE A O 1
ATOM 1345 N N . PHE A 1 166 ? -14.968 -18.202 6.315 1.00 77.50 166 PHE A N 1
ATOM 1346 C CA . PHE A 1 166 ? -15.815 -17.474 5.361 1.00 77.50 166 PHE A CA 1
ATOM 1347 C C . PHE A 1 166 ? -15.900 -15.974 5.655 1.00 77.50 166 PHE A C 1
ATOM 1349 O O . PHE A 1 166 ? -15.974 -15.175 4.726 1.00 77.50 166 PHE A O 1
ATOM 1356 N N . SER A 1 167 ? -15.838 -15.585 6.929 1.00 83.19 167 SER A N 1
ATOM 1357 C CA . SER A 1 167 ? -15.786 -14.182 7.345 1.00 83.19 167 SER A CA 1
ATOM 1358 C C . SER A 1 167 ? -14.436 -13.517 7.028 1.00 83.19 167 SER A C 1
ATOM 1360 O O . SER A 1 167 ? -14.338 -12.295 7.082 1.00 83.19 167 SER A O 1
ATOM 1362 N N . LEU A 1 168 ? -13.386 -14.281 6.675 1.00 76.56 168 LEU A N 1
ATOM 1363 C CA . LEU A 1 168 ? -12.035 -13.785 6.343 1.00 76.56 168 LEU A CA 1
ATOM 1364 C C . LEU A 1 168 ? -11.427 -12.854 7.417 1.00 76.56 168 LEU A C 1
ATOM 1366 O O . LEU A 1 168 ? -10.483 -12.114 7.146 1.00 76.56 168 LEU A O 1
ATOM 1370 N N . GLY A 1 169 ? -11.953 -12.896 8.645 1.00 67.88 169 GLY A N 1
ATOM 1371 C CA . GLY A 1 169 ? -11.560 -12.002 9.735 1.00 67.88 169 GLY A CA 1
ATOM 1372 C C . GLY A 1 169 ? -12.287 -10.650 9.783 1.00 67.88 169 GLY A C 1
ATOM 1373 O O . GLY A 1 169 ? -11.883 -9.793 10.565 1.00 67.88 169 GLY A O 1
ATOM 1374 N N . PHE A 1 170 ? -13.340 -10.433 8.988 1.00 69.62 170 PHE A N 1
ATOM 1375 C CA . PHE A 1 170 ? -14.134 -9.198 9.032 1.00 69.62 170 PHE A CA 1
ATOM 1376 C C . PHE A 1 170 ? -15.122 -9.151 10.209 1.00 69.62 170 PHE A C 1
ATOM 1378 O O . PHE A 1 170 ? -15.428 -8.061 10.686 1.00 69.62 170 PHE A O 1
ATOM 1385 N N . ASP A 1 171 ? -15.565 -10.306 10.712 1.00 59.72 171 ASP A N 1
ATOM 1386 C CA . ASP A 1 171 ? -16.525 -10.437 11.822 1.00 59.72 171 ASP A CA 1
ATOM 1387 C C . ASP A 1 171 ? -15.948 -11.273 12.979 1.00 59.72 171 ASP A C 1
ATOM 1389 O O . ASP A 1 171 ? -16.528 -12.254 13.440 1.00 59.72 171 ASP A O 1
ATOM 1393 N N . THR A 1 172 ? -14.725 -10.951 13.407 1.00 56.78 172 THR A N 1
ATOM 1394 C CA . THR A 1 172 ? -14.128 -11.561 14.606 1.00 56.78 172 THR A CA 1
ATOM 1395 C C . THR A 1 172 ? -14.399 -10.688 15.821 1.00 56.78 172 THR A C 1
ATOM 1397 O O . THR A 1 172 ? -14.011 -9.516 15.847 1.00 56.78 172 THR A O 1
ATOM 1400 N N . THR A 1 173 ? -15.009 -11.263 16.856 1.00 58.03 173 THR A N 1
ATOM 1401 C CA . THR A 1 173 ? -15.153 -10.611 18.160 1.00 58.03 173 THR A CA 1
ATOM 1402 C C . THR A 1 173 ? -13.768 -10.285 18.738 1.00 58.03 173 THR A C 1
ATOM 1404 O O . THR A 1 173 ? -12.796 -11.019 18.546 1.00 58.03 173 THR A O 1
ATOM 1407 N N . ILE A 1 174 ? -13.657 -9.155 19.448 1.00 62.12 174 ILE A N 1
ATOM 1408 C CA . ILE A 1 174 ? -12.392 -8.621 20.001 1.00 62.12 174 ILE A CA 1
ATOM 1409 C C . ILE A 1 174 ? -11.635 -9.671 20.847 1.00 62.12 174 ILE A C 1
ATOM 1411 O O . ILE A 1 174 ? -10.405 -9.653 20.911 1.00 62.12 174 ILE A O 1
ATOM 1415 N N . GLU A 1 175 ? -12.353 -10.634 21.429 1.00 59.03 175 GLU A N 1
ATOM 1416 C CA . GLU A 1 175 ? -11.803 -11.724 22.238 1.00 59.03 175 GLU A CA 1
ATOM 1417 C C . GLU A 1 175 ? -10.955 -12.737 21.435 1.00 59.03 175 GLU A C 1
ATOM 1419 O O . GLU A 1 175 ? -9.911 -13.184 21.919 1.00 59.03 175 GLU A O 1
ATOM 1424 N N . GLU A 1 176 ? -11.330 -13.065 20.190 1.00 60.91 176 GLU A N 1
ATOM 1425 C CA . GLU A 1 176 ? -10.554 -13.993 19.346 1.00 60.91 176 GLU A CA 1
ATOM 1426 C C . GLU A 1 176 ? -9.273 -13.350 18.799 1.00 60.91 176 GLU A C 1
ATOM 1428 O O . GLU A 1 176 ? -8.229 -14.007 18.731 1.00 60.91 176 GLU A O 1
ATOM 1433 N N . LYS A 1 177 ? -9.308 -12.043 18.502 1.00 56.59 177 LYS A N 1
ATOM 1434 C CA . LYS A 1 177 ? -8.121 -11.273 18.096 1.00 56.59 177 LYS A CA 1
ATOM 1435 C C . LYS A 1 177 ? -7.047 -11.278 19.187 1.00 56.59 177 LYS A C 1
ATOM 1437 O O . LYS A 1 177 ? -5.865 -11.433 18.882 1.00 56.59 177 LYS A O 1
ATOM 1442 N N . SER A 1 178 ? -7.453 -11.158 20.454 1.00 58.66 178 SER A N 1
ATOM 1443 C CA . SER A 1 178 ? -6.533 -11.209 21.595 1.00 58.66 178 SER A CA 1
ATOM 1444 C C . SER A 1 178 ? -5.905 -12.592 21.777 1.00 58.66 178 SER A C 1
ATOM 1446 O O . SER A 1 178 ? -4.697 -12.678 21.985 1.00 58.66 178 SER A O 1
ATOM 1448 N N . ARG A 1 179 ? -6.673 -13.683 21.634 1.00 60.59 179 ARG A N 1
ATOM 1449 C CA . ARG A 1 179 ? -6.117 -15.047 21.736 1.00 60.59 179 ARG A CA 1
ATOM 1450 C C . ARG A 1 179 ? -5.151 -15.377 20.599 1.00 60.59 179 ARG A C 1
ATOM 1452 O O . ARG A 1 179 ? -4.125 -15.996 20.860 1.00 60.59 179 ARG A O 1
ATOM 1459 N N . GLY A 1 180 ? -5.433 -14.934 19.371 1.00 62.41 180 GLY A N 1
ATOM 1460 C CA . GLY A 1 180 ? -4.528 -15.132 18.232 1.00 62.41 180 GLY A CA 1
ATOM 1461 C C . GLY A 1 180 ? -3.169 -14.451 18.424 1.00 62.41 180 GLY A C 1
ATOM 1462 O O . GLY A 1 180 ? -2.133 -15.041 18.130 1.00 62.41 180 GLY A O 1
ATOM 1463 N N . VAL A 1 181 ? -3.157 -13.237 18.985 1.00 64.62 181 VAL A N 1
ATOM 1464 C CA . VAL A 1 181 ? -1.914 -12.508 19.298 1.00 64.62 181 VAL A CA 1
ATOM 1465 C C . VAL A 1 181 ? -1.127 -13.186 20.424 1.00 64.62 181 VAL A C 1
ATOM 1467 O O . VAL A 1 181 ? 0.095 -13.286 20.327 1.00 64.62 181 VAL A O 1
ATOM 1470 N N . VAL A 1 182 ? -1.807 -13.692 21.460 1.00 67.12 182 VAL A N 1
ATOM 1471 C CA . VAL A 1 182 ? -1.163 -14.439 22.557 1.00 67.12 182 VAL A CA 1
ATOM 1472 C C . VAL A 1 182 ? -0.505 -15.717 22.030 1.00 67.12 182 VAL A C 1
ATOM 1474 O O . VAL A 1 182 ? 0.674 -15.939 22.290 1.00 67.12 182 VAL A O 1
ATOM 1477 N N . PHE A 1 183 ? -1.211 -16.490 21.199 1.00 64.69 183 PHE A N 1
ATOM 1478 C CA . PHE A 1 183 ? -0.680 -17.730 20.621 1.00 64.69 183 PHE A CA 1
ATOM 1479 C C . PHE A 1 183 ? 0.556 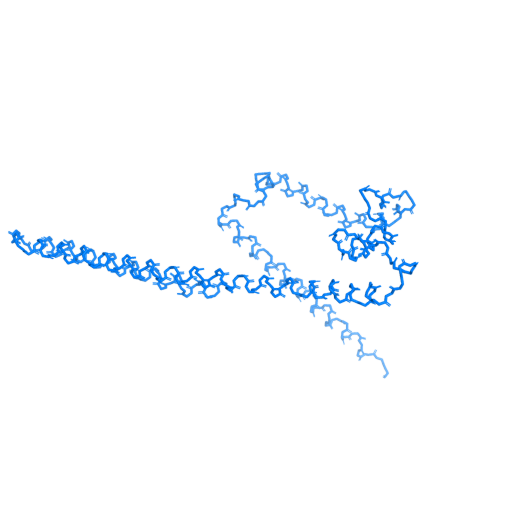-17.488 19.738 1.00 64.69 183 PHE A C 1
ATOM 1481 O O . PHE A 1 183 ? 1.562 -18.182 19.873 1.00 64.69 183 PHE A O 1
ATOM 1488 N N . LEU A 1 184 ? 0.526 -16.453 18.885 1.00 63.53 184 LEU A N 1
ATOM 1489 C CA . LEU A 1 184 ? 1.677 -16.083 18.049 1.00 63.53 184 LEU A CA 1
ATOM 1490 C C . LEU A 1 184 ? 2.889 -15.636 18.878 1.00 63.53 184 LEU A C 1
ATOM 1492 O O . LEU A 1 184 ? 4.032 -15.901 18.500 1.00 63.53 184 LEU A O 1
ATOM 1496 N N . SER A 1 185 ? 2.655 -14.967 20.008 1.00 65.12 185 SER A N 1
ATOM 1497 C CA . SER A 1 185 ? 3.726 -14.549 20.915 1.00 65.12 185 SER A CA 1
ATOM 1498 C C . SER A 1 185 ? 4.378 -15.745 21.621 1.00 65.12 185 SER A C 1
ATOM 1500 O O . SER A 1 185 ? 5.588 -15.734 21.874 1.00 65.12 185 SER A O 1
ATOM 1502 N N . GLU A 1 186 ? 3.602 -16.789 21.911 1.00 63.81 186 GLU A N 1
ATOM 1503 C CA . GLU A 1 186 ? 4.075 -18.015 22.559 1.00 63.81 186 GLU A CA 1
ATOM 1504 C C . GLU A 1 186 ? 4.879 -18.912 21.600 1.00 63.81 186 GLU A C 1
ATOM 1506 O O . GLU A 1 186 ? 5.932 -19.441 21.961 1.00 63.81 186 GLU A O 1
ATOM 1511 N N . ASP A 1 187 ? 4.470 -18.999 20.331 1.00 64.88 187 ASP A N 1
ATOM 1512 C CA . ASP A 1 187 ? 5.245 -19.722 19.315 1.00 64.88 187 ASP A CA 1
ATOM 1513 C C . ASP A 1 187 ? 6.541 -18.989 18.932 1.00 64.88 187 ASP A C 1
ATOM 1515 O O . ASP A 1 187 ? 7.587 -19.627 18.779 1.00 64.88 187 ASP A O 1
ATOM 1519 N N . HIS A 1 188 ? 6.533 -17.650 18.874 1.00 64.88 188 HIS A N 1
ATOM 1520 C CA . HIS A 1 188 ? 7.757 -16.870 18.650 1.00 64.88 188 HIS A CA 1
ATOM 1521 C C . HIS A 1 188 ? 8.779 -17.045 19.788 1.00 64.88 188 HIS A C 1
ATOM 1523 O O . HIS A 1 188 ? 9.989 -17.095 19.550 1.00 64.88 188 HIS A O 1
ATOM 1529 N N . SER A 1 189 ? 8.309 -17.172 21.033 1.00 60.81 189 SER A N 1
ATOM 1530 C CA . SER A 1 189 ? 9.179 -17.379 22.197 1.00 60.81 189 SER A CA 1
ATOM 1531 C C . SER A 1 189 ? 9.713 -18.812 22.290 1.00 60.81 189 SER A C 1
ATOM 1533 O O . SER A 1 189 ? 10.895 -18.982 22.600 1.00 60.81 189 SER A O 1
ATOM 1535 N N . ARG A 1 190 ? 8.923 -19.832 21.922 1.00 61.34 190 ARG A N 1
ATOM 1536 C CA . ARG A 1 190 ? 9.425 -21.213 21.785 1.00 61.34 190 ARG A CA 1
ATOM 1537 C C . ARG A 1 190 ? 10.466 -21.360 20.681 1.00 61.34 190 ARG A C 1
ATOM 1539 O O . ARG A 1 190 ? 11.501 -21.969 20.933 1.00 61.34 190 ARG A O 1
ATOM 1546 N N . PHE A 1 191 ? 10.236 -20.760 19.510 1.00 62.44 191 PHE A N 1
ATOM 1547 C CA . PHE A 1 191 ? 11.198 -20.805 18.404 1.00 62.44 191 PHE A CA 1
ATOM 1548 C C . PHE A 1 191 ? 12.547 -20.190 18.805 1.00 62.44 191 PHE A C 1
ATOM 1550 O O . PHE A 1 191 ? 13.609 -20.746 18.529 1.00 62.44 191 PHE A O 1
ATOM 1557 N N . LYS A 1 192 ? 12.512 -19.077 19.549 1.00 59.12 192 LYS A N 1
ATOM 1558 C CA . LYS A 1 192 ? 13.717 -18.428 20.079 1.00 59.12 192 LYS A CA 1
ATOM 1559 C C . LYS A 1 192 ? 14.456 -19.295 21.105 1.00 59.12 192 LYS A C 1
ATOM 1561 O O . LYS A 1 192 ? 15.685 -19.251 21.153 1.00 59.12 192 LYS A O 1
ATOM 1566 N N . ALA A 1 193 ? 13.735 -20.074 21.913 1.00 61.97 193 ALA A N 1
ATOM 1567 C CA . ALA A 1 193 ? 14.327 -20.996 22.882 1.00 61.97 193 ALA A CA 1
ATOM 1568 C C . ALA A 1 193 ? 15.017 -22.186 22.195 1.00 61.97 193 ALA A C 1
ATOM 1570 O O . ALA A 1 193 ? 16.134 -22.537 22.565 1.00 61.97 193 ALA A O 1
ATOM 1571 N N . THR A 1 194 ? 14.415 -22.760 21.150 1.00 63.16 194 THR A N 1
ATOM 1572 C CA . THR A 1 194 ? 15.042 -23.837 20.364 1.00 63.16 194 THR A CA 1
ATOM 1573 C C . THR A 1 194 ? 16.297 -23.368 19.626 1.00 63.16 194 THR A C 1
ATOM 1575 O O . THR A 1 194 ? 17.319 -24.047 19.677 1.00 63.16 194 THR A O 1
ATOM 1578 N N . ASP A 1 195 ? 16.280 -22.158 19.060 1.00 54.47 195 ASP A N 1
ATOM 1579 C CA . ASP A 1 195 ? 17.415 -21.595 18.310 1.00 54.47 195 ASP A CA 1
ATOM 1580 C C . ASP A 1 195 ? 18.619 -21.261 19.223 1.00 54.47 195 ASP A C 1
ATOM 1582 O O . ASP A 1 195 ? 19.787 -21.335 18.836 1.00 54.47 195 ASP A O 1
ATOM 1586 N N . SER A 1 196 ? 18.352 -20.932 20.494 1.00 51.91 196 SER A N 1
ATOM 1587 C CA . SER A 1 196 ? 19.398 -20.669 21.494 1.00 51.91 196 SER A CA 1
ATOM 1588 C C . SER A 1 196 ? 19.954 -21.937 22.155 1.00 51.91 196 SER A C 1
ATOM 1590 O O . SER A 1 196 ? 21.118 -21.937 22.566 1.00 51.91 196 SER A O 1
ATOM 1592 N N . VAL A 1 197 ? 19.182 -23.027 22.198 1.00 58.31 197 VAL A N 1
ATOM 1593 C CA . VAL A 1 197 ? 19.667 -24.354 22.617 1.00 58.31 197 VAL A CA 1
ATOM 1594 C C . VAL A 1 197 ? 20.549 -24.983 21.533 1.00 58.31 197 VAL A C 1
ATOM 1596 O O . VAL A 1 197 ? 21.620 -25.501 21.847 1.00 58.31 197 VAL A O 1
ATOM 1599 N N . GLU A 1 198 ? 20.183 -24.858 20.256 1.00 51.59 198 GLU A N 1
ATOM 1600 C CA . GLU A 1 198 ? 20.990 -25.391 19.149 1.00 51.59 198 GLU A CA 1
ATOM 1601 C C . GLU A 1 198 ? 22.340 -24.660 19.017 1.00 51.59 198 GLU A C 1
ATOM 1603 O O . GLU A 1 198 ? 23.394 -25.279 18.854 1.00 51.59 198 GLU A O 1
ATOM 1608 N N . LYS A 1 199 ? 22.359 -23.341 19.247 1.00 49.22 199 LYS A N 1
ATOM 1609 C CA . LYS A 1 199 ? 23.595 -22.541 19.244 1.00 49.22 199 LYS A CA 1
ATOM 1610 C C . LYS A 1 199 ? 24.536 -22.830 20.425 1.00 49.22 199 LYS A C 1
ATOM 1612 O O . LYS A 1 199 ? 25.732 -22.547 20.323 1.00 49.22 199 LYS A O 1
ATOM 1617 N N . SER A 1 200 ? 24.033 -23.368 21.542 1.00 50.47 200 SER A N 1
ATOM 1618 C CA . SER A 1 200 ? 24.869 -23.744 22.695 1.00 50.47 200 SER A CA 1
ATOM 1619 C C . SER A 1 200 ? 25.465 -25.149 22.547 1.00 50.47 200 SER A C 1
ATOM 1621 O O . SER A 1 200 ? 26.628 -25.348 22.900 1.00 50.47 200 SER A O 1
ATOM 1623 N N . SER A 1 201 ? 24.730 -26.077 21.925 1.00 46.00 201 SER A N 1
ATOM 1624 C CA . SER A 1 201 ? 25.203 -27.426 21.583 1.00 46.00 201 SER A CA 1
ATOM 1625 C C . SER A 1 201 ? 26.372 -27.395 20.587 1.00 46.00 201 SER A C 1
ATOM 1627 O O . SER A 1 201 ? 27.394 -28.034 20.835 1.00 46.00 201 SER A O 1
ATOM 1629 N N . VAL A 1 202 ? 26.302 -26.565 19.539 1.00 50.25 202 VAL A N 1
ATOM 1630 C CA . VAL A 1 202 ? 27.395 -26.425 18.552 1.00 50.25 202 VAL A CA 1
ATOM 1631 C C . VAL A 1 202 ? 28.670 -25.835 19.175 1.00 50.25 202 VAL A C 1
ATOM 1633 O O . VAL A 1 202 ? 29.783 -26.129 18.739 1.00 50.25 202 VAL A O 1
ATOM 1636 N N . ARG A 1 203 ? 28.546 -25.023 20.235 1.00 47.56 203 ARG A N 1
ATOM 1637 C CA . ARG A 1 203 ? 29.705 -24.429 20.920 1.00 47.56 203 ARG A CA 1
ATOM 1638 C C . ARG A 1 203 ? 30.399 -25.397 21.884 1.00 47.56 203 ARG A C 1
ATOM 1640 O O . ARG A 1 203 ? 31.572 -25.189 22.181 1.00 47.56 203 ARG A O 1
ATOM 1647 N N . ALA A 1 204 ? 29.707 -26.438 22.347 1.00 50.06 204 ALA A N 1
ATOM 1648 C CA . ALA A 1 204 ? 30.270 -27.449 23.240 1.00 50.06 204 ALA A CA 1
ATOM 1649 C C . ALA A 1 204 ? 31.069 -28.535 22.491 1.00 50.06 204 ALA A C 1
ATOM 1651 O O . ALA A 1 204 ? 32.028 -29.063 23.047 1.00 50.06 204 ALA A O 1
ATOM 1652 N N . GLU A 1 205 ? 30.747 -28.823 21.224 1.00 48.69 205 GLU A N 1
ATOM 1653 C CA . GLU A 1 205 ? 31.496 -29.805 20.415 1.00 48.69 205 GLU A CA 1
ATOM 1654 C C . GLU A 1 205 ? 32.779 -29.250 19.763 1.00 48.69 205 GLU A C 1
ATOM 1656 O O . GLU A 1 205 ? 33.658 -30.019 19.385 1.00 48.69 205 GLU A O 1
ATOM 1661 N N . GLY A 1 206 ? 32.952 -27.926 19.680 1.00 46.50 206 GLY A N 1
ATOM 1662 C CA . GLY A 1 206 ? 34.147 -27.300 19.087 1.00 46.50 206 GLY A CA 1
ATOM 1663 C C . GLY A 1 206 ? 35.356 -27.136 20.023 1.00 46.50 206 GLY A C 1
ATOM 1664 O O . GLY A 1 206 ? 36.366 -26.576 19.606 1.00 46.50 206 GLY A O 1
ATOM 1665 N N . GLY A 1 207 ? 35.261 -27.565 21.287 1.00 49.44 207 GLY A N 1
ATOM 1666 C CA . GLY A 1 207 ? 36.253 -27.285 22.339 1.00 49.44 207 GLY A CA 1
ATOM 1667 C C . GLY A 1 207 ? 37.191 -28.438 22.709 1.00 49.44 207 GLY A C 1
ATOM 1668 O O . GLY A 1 207 ? 37.838 -28.370 23.750 1.00 49.44 207 GLY A O 1
ATOM 1669 N N . GLY A 1 208 ? 37.252 -29.507 21.912 1.00 51.84 208 GLY A N 1
ATOM 1670 C CA . GLY A 1 208 ? 38.012 -30.706 22.265 1.00 51.84 208 GLY A CA 1
ATOM 1671 C C . GLY A 1 208 ? 38.621 -31.421 21.069 1.00 51.84 208 GLY A C 1
ATOM 1672 O O . GLY A 1 208 ? 38.134 -32.482 20.691 1.00 51.84 208 GLY A O 1
ATOM 1673 N N . LYS A 1 209 ? 39.699 -30.863 20.505 1.00 45.50 209 LYS A N 1
ATOM 1674 C CA . LYS A 1 209 ? 40.849 -31.607 19.958 1.00 45.50 209 LYS A CA 1
ATOM 1675 C C . LYS A 1 209 ? 41.941 -30.635 19.496 1.00 45.50 209 LYS A C 1
ATOM 1677 O O . LYS A 1 209 ? 41.663 -29.750 18.694 1.00 45.50 209 LYS A O 1
ATOM 1682 N N . THR A 1 210 ? 43.145 -30.927 20.005 1.00 41.94 210 THR A N 1
ATOM 1683 C CA . THR A 1 210 ? 44.497 -30.396 19.720 1.00 41.94 210 THR A CA 1
ATOM 1684 C C . THR A 1 210 ? 44.786 -28.951 20.081 1.00 41.94 210 THR A C 1
ATOM 1686 O O . THR A 1 210 ? 44.230 -28.050 19.424 1.00 41.94 210 THR A O 1
#

InterPro domains:
  IPR007315 GPI mannosyltransferase 2 [PF04188] (36-187)
  IPR007315 GPI mannosyltransferase 2 [PTHR12468] (42-185)

pLDDT: mean 72.78, std 14.01, range [29.67, 94.56]

Organism: Pisum sativum (NCBI:txid3888)

Radius of gyration: 32.23 Å; chains: 1; bounding box: 82×66×80 Å

Sequence (210 aa):
MLFLVSEDCTTFYLEKIICLFFFLLSLVVQGLMGCSMPAISVFRLCTELIMHCFKTRMLLLFCQLALQIVFVGALRSACIFAPFVAFQAYGYYNMCVGRFPDEIRPWCNARVPLLYNYIQSHYWGVGFLTYFQLKQLPNFLLASPILSLAFFSVVHYAKSRPQIFFSLGFDTTIEEKSRGVVFLSEDHSRFKATDSVEKSSVRAEGGGKT

Foldseek 3Di:
DVVVVVVVVVVVVVVVVVLVVVVVVLVVVVVVDPDPVVVVVVSVVVVVVVVVVCVVVVVVVVVVVVVVVVVVVVVVVCVVCVVVVVVLVVCLCVQPPPDDPVRHDPLNVDPDSDPVVCCCCPVVVDDDCSPVDPVCVVVCVVCVVVVVVVVVVVVVVCVVCVPCVVCVNVDDDPVVVVVVVVVVVVVVVVVVVVVVVVVVVVVVVVPDDD

Secondary structure (DSSP, 8-state):
-HHHHHHHHHHHHHHHHHHHHHHHHHHHHHHHS-S-HHHHHHHHHHHHHHHHHHHHHHHHHHHHHHHHHHHHHHHHHHHHHHHHHHHHHHHHHHHHTT--TTTS-GGGGSSS--HHHHHHHHTS---TTTT--GGGHHHHHHHHHHHHHHHHHHHHHHHH-HHHHHHTTTT--HHHHHHHHHHHHHHHHHHHHHHHHHHHHHHHHTT---